Protein AF-A0A7V4MGG2-F1 (afdb_monomer)

Foldseek 3Di:
DDDDPPDDDPPPPPPPPDDPDDDDDPDDDDDDDPDDPDPPDPDPPPPPPDPDDPPPPPPPDDDDDDDDDDDDDDDDDDDPDPDDDDPDDDDDDPDDDDDDDDDDDDDDDDDDDDDDDDDDPDDDDDDDDDPDDDPPDDPPPCPPPPPPPPPDDDPPPVPPDPDDPVLQVLLVVLLVLLQVLCPDPVSVVLSLVLLCVLQVDDSVRLVVVCVVCVVDGSSLLSLLSLLCSVLVHDSVVLSVVCVVPVRSCVSSVVSVHHSVSSSVSSVSSSVSSD

Solvent-accessible surface area (backbone atoms only — not comparable to full-atom values): 18894 Å² total; per-residue (Å²): 136,93,78,87,81,80,76,81,74,80,81,77,76,72,76,77,68,86,71,75,84,82,72,83,85,78,84,76,82,92,78,74,80,90,82,76,84,71,80,85,69,76,70,94,77,75,90,79,84,77,81,75,71,93,78,71,91,80,74,88,72,88,80,77,78,86,88,85,74,93,74,86,79,75,91,76,79,88,67,87,77,78,79,79,82,84,77,77,84,72,80,82,80,78,83,75,78,77,80,78,81,76,81,79,80,78,84,77,77,83,81,76,86,77,76,81,79,80,86,74,78,86,76,79,82,77,79,79,83,76,81,80,79,80,73,80,78,72,83,76,78,75,69,69,79,78,74,75,76,72,93,82,66,88,80,75,61,87,81,73,68,76,84,46,75,64,57,54,52,51,41,52,53,34,30,51,52,36,30,56,33,38,72,34,80,89,34,24,64,59,36,48,52,35,42,25,76,73,52,74,49,50,68,70,55,52,52,51,49,43,66,76,38,71,90,54,48,49,30,52,55,42,51,23,36,47,42,14,67,74,51,77,44,63,37,67,59,45,46,57,49,34,76,76,43,85,47,66,65,59,59,23,52,80,51,76,39,56,66,66,61,53,40,52,50,36,49,54,38,39,58,70,70,108

Radius of gyration: 30.12 Å; Cα contacts (8 Å, |Δi|>4): 125; chains: 1; bounding box: 84×54×77 Å

Structure (mmCIF, N/CA/C/O backbone):
data_AF-A0A7V4MGG2-F1
#
_entry.id   AF-A0A7V4MGG2-F1
#
loop_
_atom_site.group_PDB
_atom_site.id
_atom_site.type_symbol
_atom_site.label_atom_id
_atom_site.label_alt_id
_atom_site.label_comp_id
_atom_site.label_asym_id
_atom_site.label_entity_id
_atom_site.label_seq_id
_atom_site.pdbx_PDB_ins_code
_atom_site.Cartn_x
_atom_site.Cartn_y
_atom_site.Cartn_z
_atom_site.occupancy
_atom_site.B_iso_or_equiv
_atom_site.auth_seq_id
_atom_site.auth_comp_id
_atom_site.auth_asym_id
_atom_site.auth_atom_id
_atom_site.pdbx_PDB_model_num
ATOM 1 N N . MET A 1 1 ? -25.372 -37.329 -6.681 1.00 38.62 1 MET A N 1
ATOM 2 C CA . MET A 1 1 ? -23.973 -37.790 -6.844 1.00 38.62 1 MET A CA 1
ATOM 3 C C . MET A 1 1 ? -23.084 -36.547 -6.841 1.00 38.62 1 MET A C 1
ATOM 5 O O . MET A 1 1 ? -23.115 -35.806 -7.805 1.00 38.62 1 MET A O 1
ATOM 9 N N . LYS A 1 2 ? -22.615 -36.054 -5.685 1.00 43.47 2 LYS A N 1
ATOM 10 C CA . LYS A 1 2 ? -21.361 -36.432 -4.989 1.00 43.47 2 LYS A CA 1
ATOM 11 C C . LYS A 1 2 ? -20.144 -36.484 -5.925 1.00 43.47 2 LYS A C 1
ATOM 13 O O . LYS A 1 2 ? -19.899 -37.535 -6.492 1.00 43.47 2 LYS A O 1
ATOM 18 N N . LEU A 1 3 ? -19.406 -35.375 -6.024 1.00 41.62 3 LEU A N 1
ATOM 19 C CA . LEU A 1 3 ? -17.974 -35.286 -6.382 1.00 41.62 3 LEU A CA 1
ATOM 20 C C . LEU A 1 3 ? -17.523 -33.829 -6.128 1.00 41.62 3 LEU A C 1
ATOM 22 O O . LEU A 1 3 ? -17.516 -32.988 -7.015 1.00 41.62 3 LEU A O 1
ATOM 26 N N . LEU A 1 4 ? -17.436 -33.392 -4.870 1.00 46.88 4 LEU A N 1
ATOM 27 C CA . LEU A 1 4 ? -16.217 -33.456 -4.049 1.00 46.88 4 LEU A CA 1
ATOM 28 C C . LEU A 1 4 ? -14.948 -33.006 -4.809 1.00 46.88 4 LEU A C 1
ATOM 30 O O . LEU A 1 4 ? -14.055 -33.797 -5.088 1.00 46.88 4 LEU A O 1
ATOM 34 N N . ARG A 1 5 ? -14.856 -31.710 -5.127 1.00 43.94 5 ARG A N 1
ATOM 35 C CA . ARG A 1 5 ? -13.582 -31.034 -5.422 1.00 43.94 5 ARG A CA 1
ATOM 36 C C . ARG A 1 5 ? -13.139 -30.242 -4.196 1.00 43.94 5 ARG A C 1
ATOM 38 O O . ARG A 1 5 ? -13.168 -29.018 -4.169 1.00 43.94 5 ARG A O 1
ATOM 45 N N . ALA A 1 6 ? -12.762 -30.987 -3.162 1.00 49.66 6 ALA A N 1
ATOM 46 C CA . ALA A 1 6 ? -11.921 -30.496 -2.084 1.00 49.66 6 ALA A CA 1
ATOM 47 C C . ALA A 1 6 ? -10.472 -30.527 -2.595 1.00 49.66 6 ALA A C 1
ATOM 49 O O . ALA A 1 6 ? -9.810 -31.558 -2.524 1.00 49.66 6 ALA A O 1
ATOM 50 N N . LEU A 1 7 ? -10.003 -29.422 -3.183 1.00 44.56 7 LEU A N 1
ATOM 51 C CA . LEU A 1 7 ? -8.603 -29.276 -3.577 1.00 44.56 7 LEU A CA 1
ATOM 52 C C . LEU A 1 7 ? -7.847 -28.524 -2.474 1.00 44.56 7 LEU A C 1
ATOM 54 O O . LEU A 1 7 ? -7.809 -27.299 -2.435 1.00 44.56 7 LEU A O 1
ATOM 58 N N . LEU A 1 8 ? -7.336 -29.321 -1.539 1.00 43.03 8 LEU A N 1
ATOM 59 C CA . LEU A 1 8 ? -6.022 -29.221 -0.904 1.00 43.03 8 LEU A CA 1
ATOM 60 C C . LEU A 1 8 ? -5.281 -27.874 -1.092 1.00 43.03 8 LEU A C 1
ATOM 62 O O . LEU A 1 8 ? -4.441 -27.724 -1.977 1.00 43.03 8 LEU A O 1
ATOM 66 N N . ILE A 1 9 ? -5.549 -26.905 -0.217 1.00 42.28 9 ILE A N 1
ATOM 67 C CA . ILE A 1 9 ? -4.622 -25.794 0.028 1.00 42.28 9 ILE A CA 1
ATOM 68 C C . ILE A 1 9 ? -3.519 -26.376 0.920 1.00 42.28 9 ILE A C 1
ATOM 70 O O . ILE A 1 9 ? -3.850 -26.877 1.999 1.00 42.28 9 ILE A O 1
ATOM 74 N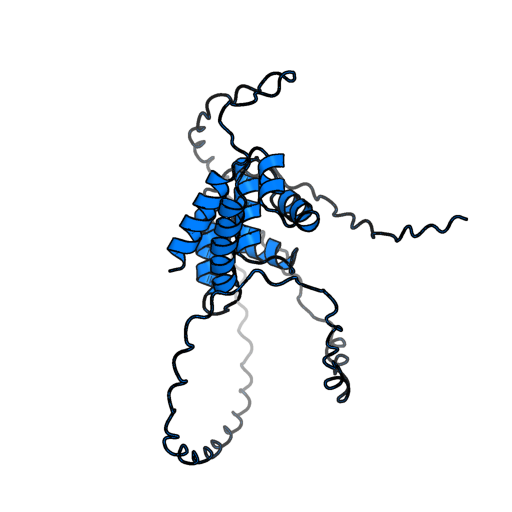 N . PRO A 1 10 ? -2.231 -26.359 0.528 1.00 48.81 10 PRO A N 1
ATOM 75 C CA . PRO A 1 10 ? -1.184 -26.720 1.463 1.00 48.81 10 PRO A CA 1
ATOM 76 C C . PRO A 1 10 ? -1.242 -25.701 2.596 1.00 48.81 10 PRO A C 1
ATOM 78 O O . PRO A 1 10 ? -1.088 -24.498 2.378 1.00 48.81 10 PRO A O 1
ATOM 81 N N . ALA A 1 11 ? -1.514 -26.196 3.801 1.00 42.03 11 ALA A N 1
ATOM 82 C CA . ALA A 1 11 ? -1.274 -25.481 5.033 1.00 42.03 11 ALA A CA 1
ATOM 83 C C . ALA A 1 11 ? 0.208 -25.094 5.044 1.00 42.03 11 ALA A C 1
ATOM 85 O O . ALA A 1 11 ? 1.073 -25.865 5.457 1.00 42.03 11 ALA A O 1
ATOM 86 N N . LEU A 1 12 ? 0.505 -23.898 4.537 1.00 44.97 12 LEU A N 1
ATOM 87 C CA . LEU A 1 12 ? 1.747 -23.219 4.823 1.00 44.97 12 LEU A CA 1
ATOM 88 C C . LEU A 1 12 ? 1.640 -22.862 6.304 1.00 44.97 12 LEU A C 1
ATOM 90 O O . LEU A 1 12 ? 1.089 -21.828 6.678 1.00 44.97 12 LEU A O 1
ATOM 94 N N . ALA A 1 13 ? 2.078 -23.796 7.145 1.00 41.25 13 ALA A N 1
ATOM 95 C CA . ALA A 1 13 ? 2.385 -23.557 8.536 1.00 41.25 13 ALA A CA 1
ATOM 96 C C . ALA A 1 13 ? 3.483 -22.492 8.550 1.00 41.25 13 ALA A C 1
ATOM 98 O O . ALA A 1 13 ? 4.676 -22.781 8.516 1.00 41.25 13 ALA A O 1
ATOM 99 N N . PHE A 1 14 ? 3.058 -21.233 8.491 1.00 47.72 14 PHE A N 1
ATOM 100 C CA . PHE A 1 14 ? 3.900 -20.099 8.782 1.00 47.72 14 PHE A CA 1
ATOM 101 C C . PHE A 1 14 ? 4.115 -20.166 10.285 1.00 47.72 14 PHE A C 1
ATOM 103 O O . PHE A 1 14 ? 3.290 -19.700 11.069 1.00 47.72 14 PHE A O 1
ATOM 110 N N . THR A 1 15 ? 5.171 -20.876 10.675 1.00 38.75 15 THR A N 1
ATOM 111 C CA . THR A 1 15 ? 5.677 -20.928 12.037 1.00 38.75 15 THR A CA 1
ATOM 112 C C . THR A 1 15 ? 5.888 -19.485 12.462 1.00 38.75 15 THR A C 1
ATOM 114 O O . THR A 1 15 ? 6.851 -18.836 12.052 1.00 38.75 15 THR A O 1
ATOM 117 N N . LEU A 1 16 ? 4.921 -18.962 13.216 1.00 45.12 16 LEU A N 1
ATOM 118 C CA . LEU A 1 16 ? 4.957 -17.657 13.843 1.00 45.12 16 LEU A CA 1
ATOM 119 C C . LEU A 1 16 ? 6.040 -17.745 14.919 1.00 45.12 16 LEU A C 1
ATOM 121 O O . LEU A 1 16 ? 5.774 -18.014 16.087 1.00 45.12 16 LEU A O 1
ATOM 125 N N . ALA A 1 17 ? 7.293 -17.636 14.479 1.00 39.75 17 ALA A N 1
ATOM 126 C CA . ALA A 1 17 ? 8.421 -17.439 15.356 1.00 39.75 17 ALA A CA 1
ATOM 127 C C . ALA A 1 17 ? 8.105 -16.195 16.181 1.00 39.75 17 ALA A C 1
ATOM 129 O O . ALA A 1 17 ? 7.890 -15.112 15.638 1.00 39.75 17 ALA A O 1
ATOM 130 N N . LEU A 1 18 ? 8.007 -16.428 17.484 1.00 44.56 18 LEU A N 1
ATOM 131 C CA . LEU A 1 18 ? 7.934 -15.473 18.573 1.00 44.56 18 LEU A CA 1
ATOM 132 C C . LEU A 1 18 ? 8.751 -14.210 18.233 1.00 44.56 18 LEU A C 1
ATOM 134 O O . LEU A 1 18 ? 9.971 -14.186 18.395 1.00 44.56 18 LEU A O 1
ATOM 138 N N . LEU A 1 19 ? 8.093 -13.173 17.707 1.00 37.50 19 LEU A N 1
ATOM 139 C CA . LEU A 1 19 ? 8.711 -11.861 17.553 1.00 37.50 19 LEU A CA 1
ATOM 140 C C . LEU A 1 19 ? 8.548 -11.122 18.888 1.00 37.50 19 LEU A C 1
ATOM 142 O O . LEU A 1 19 ? 7.422 -11.027 19.383 1.00 37.50 19 LEU A O 1
ATOM 146 N N . PRO A 1 20 ? 9.634 -10.601 19.481 1.00 43.34 20 PRO A N 1
ATOM 147 C CA . PRO A 1 20 ? 9.539 -9.785 20.678 1.00 43.34 20 PRO A CA 1
ATOM 148 C C . PRO A 1 20 ? 8.754 -8.505 20.372 1.00 43.34 20 PRO A C 1
ATOM 150 O O . PRO A 1 20 ? 8.808 -7.969 19.261 1.00 43.34 20 PRO A O 1
ATOM 153 N N . ALA A 1 21 ? 8.010 -8.039 21.374 1.00 40.84 21 ALA A N 1
ATOM 154 C CA . ALA A 1 21 ? 7.251 -6.800 21.344 1.00 40.84 21 ALA A CA 1
ATOM 155 C C . ALA A 1 21 ? 8.104 -5.653 20.781 1.00 40.84 21 ALA A C 1
ATOM 157 O O . ALA A 1 21 ? 9.201 -5.366 21.264 1.00 40.84 21 ALA A O 1
ATOM 158 N N . ARG A 1 22 ? 7.598 -5.022 19.722 1.00 38.78 22 ARG A N 1
ATOM 159 C CA . ARG A 1 22 ? 8.277 -3.943 19.016 1.00 38.78 22 ARG A CA 1
ATOM 160 C C . ARG A 1 22 ? 8.187 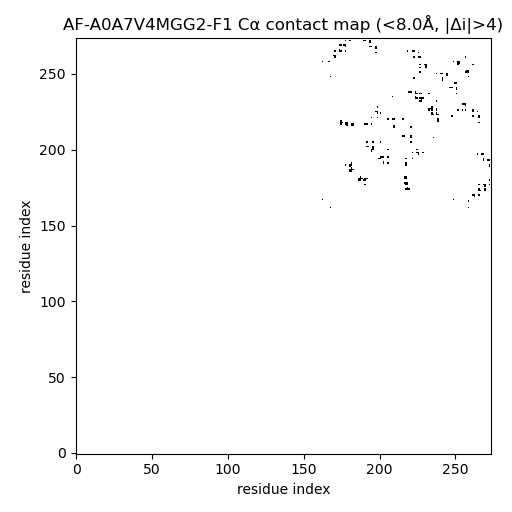-2.671 19.856 1.00 38.78 22 ARG A C 1
ATOM 162 O O . ARG A 1 22 ? 7.142 -2.030 19.909 1.00 38.78 22 ARG A O 1
ATOM 169 N N . ALA A 1 23 ? 9.293 -2.354 20.520 1.00 43.72 23 ALA A N 1
ATOM 170 C CA . ALA A 1 23 ? 9.575 -1.026 21.030 1.00 43.72 23 ALA A CA 1
ATOM 171 C C . ALA A 1 23 ? 9.749 -0.037 19.865 1.00 43.72 23 ALA A C 1
ATOM 173 O O . ALA A 1 23 ? 10.191 -0.388 18.768 1.00 43.72 23 ALA A O 1
ATOM 174 N N . ASP A 1 24 ? 9.339 1.187 20.155 1.00 42.84 24 ASP A N 1
ATOM 175 C CA . ASP A 1 24 ? 9.447 2.415 19.383 1.00 42.84 24 ASP A CA 1
ATOM 176 C C . ASP A 1 24 ? 10.857 2.620 18.785 1.00 42.84 24 ASP A C 1
ATOM 178 O O . ASP A 1 24 ? 11.866 2.501 19.481 1.00 42.84 24 ASP A O 1
ATOM 182 N N . ASN A 1 25 ? 10.939 2.889 17.477 1.00 46.47 25 ASN A N 1
ATOM 183 C CA . ASN A 1 25 ? 12.202 3.029 16.741 1.00 46.47 25 ASN A CA 1
ATOM 184 C C . ASN A 1 25 ? 12.691 4.486 16.784 1.00 46.47 25 ASN A C 1
ATOM 186 O O . ASN A 1 25 ? 12.536 5.241 15.825 1.00 46.47 25 ASN A O 1
ATOM 190 N N . GLY A 1 26 ? 13.364 4.841 17.875 1.00 42.50 26 GLY A N 1
ATOM 191 C CA . GLY A 1 26 ? 14.550 5.690 17.801 1.00 42.50 26 GLY A CA 1
ATOM 192 C C . GLY A 1 26 ? 15.741 4.790 17.476 1.00 42.50 26 GLY A C 1
ATOM 193 O O . GLY A 1 26 ? 16.085 3.910 18.254 1.00 42.50 26 GLY A O 1
ATOM 194 N N . GLN A 1 27 ? 16.317 4.956 16.294 1.00 56.69 27 GLN A N 1
ATOM 195 C CA . GLN A 1 27 ? 17.368 4.114 15.727 1.00 56.69 27 GLN A CA 1
ATOM 196 C C . GLN A 1 27 ? 18.709 4.219 16.483 1.00 56.69 27 GLN A C 1
ATOM 198 O O . GLN A 1 27 ? 19.234 5.326 16.601 1.00 56.69 27 GLN A O 1
ATOM 203 N N . PRO A 1 28 ? 19.339 3.090 16.873 1.00 45.03 28 PRO A N 1
ATOM 204 C CA . PRO A 1 28 ? 20.785 3.002 17.052 1.00 45.03 28 PRO A CA 1
ATOM 205 C C . PRO A 1 28 ? 21.427 2.014 16.048 1.00 45.03 28 PRO A C 1
ATOM 207 O O . PRO A 1 28 ? 20.740 1.179 15.452 1.00 45.03 28 PRO A O 1
ATOM 210 N N . PRO A 1 29 ? 22.746 2.128 15.806 1.00 49.81 29 PRO A N 1
ATOM 211 C CA . PRO A 1 29 ? 23.445 1.445 14.721 1.00 49.81 29 PRO A CA 1
ATOM 212 C C . PRO A 1 29 ? 23.560 -0.069 14.921 1.00 49.81 29 PRO A C 1
ATOM 214 O O . PRO A 1 29 ? 23.649 -0.587 16.033 1.00 49.81 29 PRO A O 1
ATOM 217 N N . ALA A 1 30 ? 23.588 -0.769 13.788 1.00 48.47 30 ALA A N 1
ATOM 218 C CA . ALA A 1 30 ? 23.642 -2.215 13.688 1.00 48.47 30 ALA A CA 1
ATOM 219 C C . ALA A 1 30 ? 24.969 -2.777 14.237 1.00 48.47 30 ALA A C 1
ATOM 221 O O . ALA A 1 30 ? 25.988 -2.782 13.552 1.00 48.47 30 ALA A O 1
ATOM 222 N N . GLY A 1 31 ? 24.939 -3.287 15.468 1.00 50.19 31 GLY A N 1
ATOM 223 C CA . GLY A 1 31 ? 25.962 -4.164 16.034 1.00 50.19 31 GLY A CA 1
ATOM 224 C C . GLY A 1 31 ? 25.443 -5.598 16.075 1.00 50.19 31 GLY A C 1
ATOM 225 O O . GLY A 1 31 ? 24.881 -6.027 17.079 1.00 50.19 31 GLY A O 1
ATOM 226 N N . GLY A 1 32 ? 25.577 -6.333 14.969 1.00 58.31 32 GLY A N 1
ATOM 227 C CA . GLY A 1 32 ? 25.322 -7.775 14.966 1.00 58.31 32 GLY A CA 1
ATOM 228 C C . GLY A 1 32 ? 26.384 -8.517 15.797 1.00 58.31 32 GLY A C 1
ATOM 229 O O . GLY A 1 32 ? 27.542 -8.098 15.795 1.00 58.31 32 GLY A O 1
ATOM 230 N N . PRO A 1 33 ? 26.029 -9.607 16.503 1.00 54.72 33 PRO A N 1
ATOM 231 C CA . PRO A 1 33 ? 26.967 -10.355 17.332 1.00 54.72 33 PRO A CA 1
ATOM 232 C C . PRO A 1 33 ? 28.128 -10.921 16.487 1.00 54.72 33 PRO A C 1
ATOM 234 O O . PRO A 1 33 ? 27.882 -11.586 15.472 1.00 54.72 33 PRO A O 1
ATOM 237 N N . PRO A 1 34 ? 29.392 -10.687 16.884 1.00 56.72 34 PRO A N 1
ATOM 238 C CA . PRO A 1 34 ? 30.549 -11.249 16.203 1.00 56.72 34 PRO A CA 1
ATOM 239 C C . PRO A 1 34 ? 30.606 -12.757 16.476 1.00 56.72 34 PRO A C 1
ATOM 241 O O . PRO A 1 34 ? 30.866 -13.183 17.597 1.00 56.72 34 PRO A O 1
ATOM 244 N N . GLY A 1 35 ? 30.328 -13.582 15.461 1.00 57.44 35 GLY A N 1
ATOM 245 C CA . GLY A 1 35 ? 30.493 -15.037 15.592 1.00 57.44 35 GLY A CA 1
ATOM 246 C C . GLY A 1 35 ? 29.791 -15.934 14.570 1.00 57.44 35 GLY A C 1
ATOM 247 O O . GLY A 1 35 ? 30.078 -17.125 14.531 1.00 57.44 35 GLY A O 1
ATOM 248 N N . LEU A 1 36 ? 28.910 -15.417 13.707 1.00 55.97 36 LEU A N 1
ATOM 249 C CA . LEU A 1 36 ? 28.210 -16.231 12.696 1.00 55.97 36 LEU A CA 1
ATOM 250 C C . LEU A 1 36 ? 28.525 -15.800 11.258 1.00 55.97 36 LEU A C 1
ATOM 252 O O . LEU A 1 36 ? 27.641 -15.543 10.443 1.00 55.97 36 LEU A O 1
ATOM 256 N N . GLN A 1 37 ? 29.813 -15.795 10.912 1.00 58.09 37 GLN A N 1
ATOM 257 C CA . GLN A 1 37 ? 30.245 -15.868 9.515 1.00 58.09 37 GLN A CA 1
ATOM 258 C C . GLN A 1 37 ? 29.994 -17.292 8.997 1.00 58.09 37 GLN A C 1
ATOM 260 O O . GLN A 1 37 ? 30.858 -18.168 9.028 1.00 58.09 37 GLN A O 1
ATOM 265 N N . LYS A 1 38 ? 28.762 -17.547 8.544 1.00 52.44 38 LYS A N 1
ATOM 266 C CA . LYS A 1 38 ? 28.444 -18.760 7.789 1.00 52.44 38 LYS A CA 1
ATOM 267 C C . LYS A 1 38 ? 29.193 -18.700 6.459 1.00 52.44 38 LYS A C 1
ATOM 269 O O . LYS A 1 38 ? 28.943 -17.827 5.635 1.00 52.44 38 LYS A O 1
ATOM 274 N N . LYS A 1 39 ? 30.110 -19.650 6.278 1.00 52.56 39 LYS A N 1
ATOM 275 C CA . LYS A 1 39 ? 30.817 -19.955 5.032 1.00 52.56 39 LYS A CA 1
ATOM 276 C C . LYS A 1 39 ? 29.808 -20.071 3.881 1.00 52.56 39 LYS A C 1
ATOM 278 O O . LYS A 1 39 ? 29.122 -21.081 3.756 1.00 52.56 39 LYS A O 1
ATOM 283 N N . GLY A 1 40 ? 29.716 -19.033 3.054 1.00 51.25 40 GLY A N 1
ATOM 284 C CA . GLY A 1 40 ? 28.901 -18.984 1.838 1.00 51.25 40 GLY A CA 1
ATOM 285 C C . GLY A 1 40 ? 29.523 -19.774 0.686 1.00 51.25 40 GLY A C 1
ATOM 286 O O . GLY A 1 40 ? 29.737 -19.229 -0.391 1.00 51.25 40 GLY A O 1
ATOM 287 N N . GLY A 1 41 ? 29.844 -21.047 0.915 1.00 51.00 41 GLY A N 1
ATOM 288 C CA . GLY A 1 41 ? 30.236 -21.962 -0.149 1.00 51.00 41 GLY A CA 1
ATOM 289 C C . GLY A 1 41 ? 28.990 -22.539 -0.808 1.00 51.00 41 GLY A C 1
ATOM 290 O O . GLY A 1 41 ? 28.373 -23.449 -0.261 1.00 51.00 41 GLY A O 1
ATOM 291 N N . VAL A 1 42 ? 28.617 -22.027 -1.981 1.00 59.75 42 VAL A N 1
ATOM 292 C CA . VAL A 1 42 ? 27.737 -22.768 -2.892 1.00 59.75 42 VAL A CA 1
ATOM 293 C C . VAL A 1 42 ? 28.490 -24.052 -3.263 1.00 59.75 42 VAL A C 1
ATOM 295 O O . VAL A 1 42 ? 29.613 -23.946 -3.759 1.00 59.75 42 VAL A O 1
ATOM 298 N N . PRO A 1 43 ? 27.946 -25.255 -3.007 1.00 58.66 43 PRO A N 1
ATOM 299 C CA . PRO A 1 43 ? 28.645 -26.488 -3.334 1.00 58.66 43 PRO A CA 1
ATOM 300 C C . PRO A 1 43 ? 28.966 -26.522 -4.841 1.00 58.66 43 PRO A C 1
ATOM 302 O O . PRO A 1 43 ? 28.070 -26.276 -5.664 1.00 58.66 43 PRO A O 1
ATOM 305 N N . PRO A 1 44 ? 30.229 -26.793 -5.221 1.00 60.94 44 PRO A N 1
ATOM 306 C CA . PRO A 1 44 ? 30.652 -26.849 -6.614 1.00 60.94 44 PRO A CA 1
ATOM 307 C C . PRO A 1 44 ? 29.958 -28.033 -7.297 1.00 60.94 44 PRO A C 1
ATOM 309 O O . PRO A 1 44 ? 30.367 -29.180 -7.168 1.00 60.94 44 PRO A O 1
ATOM 312 N N . GLY A 1 45 ? 28.846 -27.759 -7.980 1.00 60.69 45 GLY A N 1
ATOM 313 C CA . GLY A 1 45 ? 28.044 -28.786 -8.652 1.00 60.69 45 GLY A CA 1
ATOM 314 C C . GLY A 1 45 ? 26.661 -28.334 -9.123 1.00 60.69 45 GLY A C 1
ATOM 315 O O . GLY A 1 45 ? 26.106 -28.942 -10.034 1.00 60.69 45 GLY A O 1
ATOM 316 N N . LEU A 1 46 ? 26.110 -27.244 -8.574 1.00 58.03 46 LEU A N 1
ATOM 317 C CA . LEU A 1 46 ? 24.739 -26.810 -8.897 1.00 58.03 46 LEU A CA 1
ATOM 318 C C . LEU A 1 46 ? 24.610 -25.773 -10.030 1.00 58.03 46 LEU A C 1
ATOM 320 O O . LEU A 1 46 ? 23.497 -25.446 -10.427 1.00 58.03 46 LEU A O 1
ATOM 324 N N . GLN A 1 47 ? 25.710 -25.269 -10.598 1.00 59.25 47 GLN A N 1
ATOM 325 C CA . GLN A 1 47 ? 25.673 -24.168 -11.580 1.00 59.25 47 GLN A CA 1
ATOM 326 C C . GLN A 1 47 ? 25.425 -24.582 -13.048 1.00 59.25 47 GLN A C 1
ATOM 328 O O . GLN A 1 47 ? 25.387 -23.711 -13.911 1.00 59.25 47 GLN A O 1
ATOM 333 N N . LYS A 1 48 ? 25.252 -25.874 -13.381 1.00 59.84 48 LYS A N 1
ATOM 334 C CA . LYS A 1 48 ? 25.294 -26.338 -14.792 1.00 59.84 48 LYS A CA 1
ATOM 335 C C . LYS A 1 48 ? 24.050 -27.053 -15.343 1.00 59.84 48 LYS A C 1
ATOM 337 O O . LYS A 1 48 ? 24.159 -27.719 -16.368 1.00 59.84 48 LYS A O 1
ATOM 342 N N . LYS A 1 49 ? 22.862 -26.932 -14.739 1.00 63.16 49 LYS A N 1
ATOM 343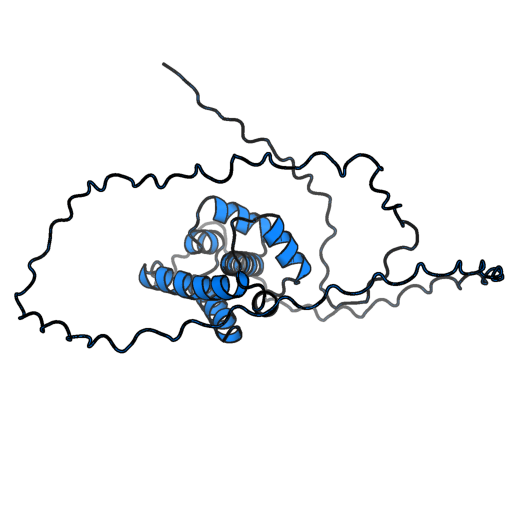 C CA . LYS A 1 49 ? 21.644 -27.594 -15.273 1.00 63.16 49 LYS A CA 1
ATOM 344 C C . LYS A 1 49 ? 20.402 -26.701 -15.337 1.00 63.16 49 LYS A C 1
ATOM 346 O O . LYS A 1 49 ? 19.358 -27.055 -14.808 1.00 63.16 49 LYS A O 1
ATOM 351 N N . GLY A 1 50 ? 20.502 -25.556 -16.007 1.00 58.44 50 GLY A N 1
ATOM 352 C CA . GLY A 1 50 ? 19.353 -24.658 -16.198 1.00 58.44 50 GLY A CA 1
ATOM 353 C C . GLY A 1 50 ? 19.223 -24.042 -17.588 1.00 58.44 50 GLY A C 1
ATOM 354 O O . GLY A 1 50 ? 18.502 -23.062 -17.738 1.00 58.44 50 GLY A O 1
ATOM 355 N N . GLY A 1 51 ? 19.920 -24.570 -18.599 1.00 57.72 51 GLY A N 1
ATOM 356 C CA . GLY A 1 51 ? 19.704 -24.148 -19.980 1.00 57.72 51 GLY A CA 1
ATOM 357 C C . GLY A 1 51 ? 18.314 -24.579 -20.436 1.00 57.72 51 GLY A C 1
ATOM 358 O O . GLY A 1 51 ? 18.077 -25.766 -20.650 1.00 57.72 51 GLY A O 1
ATOM 359 N N . VAL A 1 52 ? 17.392 -23.624 -20.564 1.00 61.56 52 VAL A N 1
ATOM 360 C CA . VAL A 1 52 ? 16.112 -23.843 -21.242 1.00 61.56 52 VAL A CA 1
ATOM 361 C C . VAL A 1 52 ? 16.425 -24.262 -22.684 1.00 61.56 52 VAL A C 1
ATOM 363 O O . VAL A 1 52 ? 17.161 -23.542 -23.365 1.00 61.56 52 VAL A O 1
ATOM 366 N N . PRO A 1 53 ? 15.922 -25.413 -23.163 1.00 61.69 53 PRO A N 1
ATOM 367 C CA . PRO A 1 53 ? 16.235 -25.896 -24.498 1.00 61.69 53 PRO A CA 1
ATOM 368 C C . PRO A 1 53 ? 15.774 -24.882 -25.563 1.00 61.69 53 PRO A C 1
ATOM 370 O O . PRO A 1 53 ? 14.634 -24.397 -25.504 1.00 61.69 53 PRO A O 1
ATOM 373 N N . PRO A 1 54 ? 16.634 -24.549 -26.544 1.00 62.03 54 PRO A N 1
ATOM 374 C CA . PRO A 1 54 ? 16.295 -23.626 -27.618 1.00 62.03 54 PRO A CA 1
ATOM 375 C C . PRO A 1 54 ? 15.193 -24.250 -28.483 1.00 62.03 54 PRO A C 1
ATOM 377 O O . PRO A 1 54 ? 15.426 -25.189 -29.235 1.00 62.03 54 PRO A O 1
ATOM 380 N N . GLY A 1 55 ? 13.961 -23.759 -28.337 1.00 61.75 55 GLY A N 1
ATOM 381 C CA . GLY A 1 55 ? 12.807 -24.248 -29.103 1.00 61.75 55 GLY A CA 1
ATOM 382 C C . GLY A 1 55 ? 11.437 -23.916 -28.508 1.00 61.75 55 GLY A C 1
ATOM 383 O O . GLY A 1 55 ? 10.452 -23.888 -29.240 1.00 61.75 55 GLY A O 1
ATOM 384 N N . GLN A 1 56 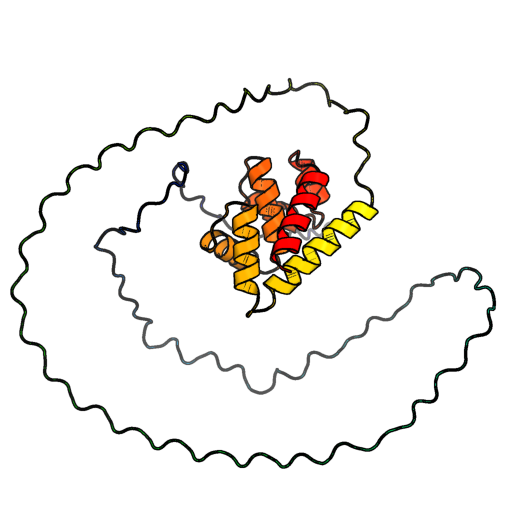? 11.351 -23.602 -27.210 1.00 59.69 56 GLN A N 1
ATOM 385 C CA . GLN A 1 56 ? 10.053 -23.383 -26.547 1.00 59.69 56 GLN A CA 1
ATOM 386 C C . GLN A 1 56 ? 9.555 -21.924 -26.524 1.00 59.69 56 GLN A C 1
ATOM 388 O O . GLN A 1 56 ? 8.419 -21.671 -26.139 1.00 59.69 56 GLN A O 1
ATOM 393 N N . ALA A 1 57 ? 10.337 -20.952 -27.004 1.00 57.72 57 ALA A N 1
ATOM 394 C CA . ALA A 1 57 ? 9.992 -19.527 -26.900 1.00 57.72 57 ALA A CA 1
ATOM 395 C C . ALA A 1 57 ? 8.934 -19.012 -27.909 1.00 57.72 57 ALA A C 1
ATOM 397 O O . ALA A 1 57 ? 8.668 -17.815 -27.939 1.00 57.72 57 ALA A O 1
ATOM 398 N N . LYS A 1 58 ? 8.338 -19.861 -28.765 1.00 59.84 58 LYS A N 1
ATOM 399 C CA . LYS A 1 58 ? 7.535 -19.399 -29.925 1.00 59.84 58 LYS A CA 1
ATOM 400 C C . LYS A 1 58 ? 6.065 -19.842 -29.978 1.00 59.84 58 LYS A C 1
ATOM 402 O O . LYS A 1 58 ? 5.432 -19.646 -31.009 1.00 59.84 58 LYS A O 1
ATOM 407 N N . LYS A 1 59 ? 5.488 -20.417 -28.915 1.00 59.09 59 LYS A N 1
ATOM 408 C CA . LYS A 1 59 ? 4.106 -20.954 -28.968 1.00 59.09 59 LYS A CA 1
ATOM 409 C C . LYS A 1 59 ? 3.114 -20.393 -27.944 1.00 59.09 59 LYS A C 1
ATOM 411 O O . LYS A 1 59 ? 2.140 -21.063 -27.629 1.00 59.09 59 LYS A O 1
ATOM 416 N N . GLN A 1 60 ? 3.281 -19.160 -27.471 1.00 57.72 60 GLN A N 1
ATOM 417 C CA . GLN A 1 60 ? 2.156 -18.456 -26.840 1.00 57.72 60 GLN A CA 1
ATOM 418 C C . GLN A 1 60 ? 1.402 -17.675 -27.913 1.00 57.72 60 GLN A C 1
ATOM 420 O O . GLN A 1 60 ? 1.618 -16.489 -28.152 1.00 57.72 60 GLN A O 1
ATOM 425 N N . GLY A 1 61 ? 0.583 -18.445 -28.632 1.00 48.84 61 GLY A N 1
ATOM 426 C CA . GLY A 1 61 ? -0.397 -17.963 -29.584 1.00 48.84 61 GLY A CA 1
ATOM 427 C C . GLY A 1 61 ? -1.435 -17.084 -28.897 1.00 48.84 61 GLY A C 1
ATOM 428 O O . GLY A 1 61 ? -1.904 -17.355 -27.796 1.00 48.84 61 GLY A O 1
ATOM 429 N N . ARG A 1 62 ? -1.763 -16.010 -29.601 1.00 56.00 62 ARG A N 1
ATOM 430 C CA . AR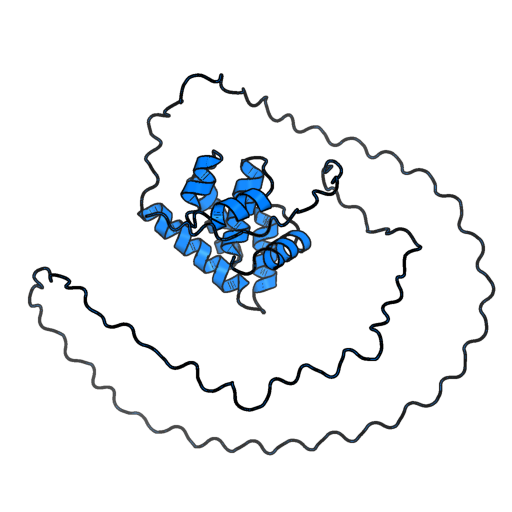G A 1 62 ? -2.857 -15.084 -29.356 1.00 56.00 62 ARG A CA 1
ATOM 431 C C . ARG A 1 62 ? -4.178 -15.814 -29.600 1.00 56.00 62 ARG A C 1
ATOM 433 O O . ARG A 1 62 ? -4.646 -15.861 -30.733 1.00 56.00 62 ARG A O 1
ATOM 440 N N . GLU A 1 63 ? -4.756 -16.387 -28.554 1.00 57.12 63 GLU A N 1
ATOM 441 C CA . GLU A 1 63 ? -6.140 -16.859 -28.576 1.00 57.12 63 GLU A CA 1
ATOM 442 C C . GLU A 1 63 ? -7.046 -15.674 -28.218 1.00 57.12 63 GLU A C 1
ATOM 444 O O . GLU A 1 63 ? -7.078 -15.192 -27.085 1.00 57.12 63 GLU A O 1
ATOM 449 N N . LEU A 1 64 ? -7.685 -15.116 -29.245 1.00 56.12 64 LEU A N 1
ATOM 450 C CA . LEU A 1 64 ? -8.732 -14.109 -29.108 1.00 56.12 64 LEU A CA 1
ATOM 451 C C . LEU A 1 64 ? -10.006 -14.817 -28.623 1.00 56.12 64 LEU A C 1
ATOM 453 O O . LEU A 1 64 ? -10.439 -15.756 -29.292 1.00 56.12 64 LEU A O 1
ATOM 457 N N . PRO A 1 65 ? -10.636 -14.386 -27.518 1.00 66.44 65 PRO A N 1
ATOM 458 C CA . PRO A 1 65 ? -11.959 -14.884 -27.168 1.00 66.44 65 PRO A CA 1
ATOM 459 C C . PRO A 1 65 ? -13.008 -14.374 -28.180 1.00 66.44 65 PRO A C 1
ATOM 461 O O . PRO A 1 65 ? -12.907 -13.224 -28.625 1.00 66.44 65 PRO A O 1
ATOM 464 N N . PRO A 1 66 ? -14.021 -15.185 -28.542 1.00 57.00 66 PRO A N 1
ATOM 465 C CA . PRO A 1 66 ? -15.150 -14.728 -29.344 1.00 57.00 66 PRO A CA 1
ATOM 466 C C . PRO A 1 66 ? -15.976 -13.711 -28.547 1.00 57.00 66 PRO A C 1
ATOM 468 O O . PRO A 1 66 ? -16.401 -13.965 -27.420 1.00 57.00 66 PRO A O 1
ATOM 471 N N . ALA A 1 67 ? -16.168 -12.533 -29.135 1.00 49.25 67 ALA A N 1
ATOM 472 C CA . ALA A 1 67 ? -17.029 -11.493 -28.601 1.00 49.25 67 ALA A CA 1
ATOM 473 C C . ALA A 1 67 ? -18.477 -11.764 -29.026 1.00 49.25 67 ALA A C 1
ATOM 475 O O . ALA A 1 67 ? -18.887 -11.336 -30.098 1.00 49.25 67 ALA A O 1
ATOM 476 N N . ASP A 1 68 ? -19.242 -12.426 -28.161 1.00 58.53 68 ASP A N 1
ATOM 477 C CA . ASP A 1 68 ? -20.705 -12.403 -28.195 1.00 58.53 68 ASP A CA 1
ATOM 478 C C . ASP A 1 68 ? -21.215 -11.767 -26.901 1.00 58.53 68 ASP A C 1
ATOM 480 O O . ASP A 1 68 ? -21.468 -12.447 -25.910 1.00 58.53 68 ASP A O 1
ATOM 484 N N . VAL A 1 69 ? -21.363 -10.439 -26.902 1.00 54.09 69 VAL A N 1
ATOM 485 C CA . VAL A 1 69 ? -22.313 -9.757 -26.013 1.00 54.09 69 VAL A CA 1
ATOM 486 C C . VAL A 1 69 ? -22.965 -8.620 -26.791 1.00 54.09 69 VAL A C 1
ATOM 488 O O . VAL A 1 69 ? -22.350 -7.601 -27.103 1.00 54.09 69 VAL A O 1
ATOM 491 N N . VAL A 1 70 ? -24.243 -8.834 -27.086 1.00 54.69 70 VAL A N 1
ATOM 492 C CA . VAL A 1 70 ? -25.216 -7.860 -27.575 1.00 54.69 70 VAL A CA 1
ATOM 493 C C . VAL A 1 70 ? -25.238 -6.652 -26.635 1.00 54.69 70 VAL A C 1
ATOM 495 O O . VAL A 1 70 ? -25.669 -6.760 -25.489 1.00 54.69 70 VAL A O 1
ATOM 498 N N . VAL A 1 71 ? -24.798 -5.491 -27.122 1.00 54.47 71 VAL A N 1
ATOM 499 C CA . VAL A 1 71 ? -25.052 -4.198 -26.476 1.00 54.47 71 VAL A CA 1
ATOM 500 C C . VAL A 1 71 ? -26.017 -3.426 -27.365 1.00 54.47 71 VAL A C 1
ATOM 502 O O . VAL A 1 71 ? -25.688 -3.009 -28.472 1.00 54.47 71 VAL A O 1
ATOM 505 N N . THR A 1 72 ? -27.238 -3.267 -26.868 1.00 60.34 72 THR A N 1
ATOM 506 C CA . THR A 1 72 ? -28.269 -2.384 -27.411 1.00 60.34 72 THR A CA 1
ATOM 507 C C . THR A 1 72 ? -27.773 -0.936 -27.418 1.00 60.34 72 THR A C 1
ATOM 509 O O . THR A 1 72 ? -27.522 -0.356 -26.361 1.00 60.34 72 THR A O 1
ATOM 512 N N . ASN A 1 73 ? -27.637 -0.364 -28.616 1.00 49.75 73 ASN A N 1
ATOM 513 C CA . ASN A 1 73 ? -27.325 1.048 -28.845 1.00 49.75 73 ASN A CA 1
ATOM 514 C C . ASN A 1 73 ? -28.437 1.965 -28.295 1.00 49.75 73 ASN A C 1
ATOM 516 O O . ASN A 1 73 ? -29.603 1.746 -28.630 1.00 49.75 73 ASN A O 1
ATOM 520 N N . PRO A 1 74 ? -28.120 3.037 -27.544 1.00 70.38 74 PRO A N 1
ATOM 521 C CA . PRO A 1 74 ? -29.018 4.182 -27.418 1.00 70.38 74 PRO A CA 1
ATOM 522 C C . PRO A 1 74 ? -29.024 5.014 -28.720 1.00 70.38 74 PRO A C 1
ATOM 524 O O . PRO A 1 74 ? -28.061 4.954 -29.493 1.00 70.38 74 PRO A O 1
ATOM 527 N N . PRO A 1 75 ? -30.085 5.799 -28.987 1.00 62.09 75 PRO A N 1
ATOM 528 C CA . PRO A 1 75 ? -30.203 6.589 -30.209 1.00 62.09 75 PRO A CA 1
ATOM 529 C C . PRO A 1 75 ? -29.104 7.656 -30.278 1.00 62.09 75 PRO A C 1
ATOM 531 O O . PRO A 1 75 ? -29.056 8.584 -29.473 1.00 62.09 75 PRO A O 1
ATOM 534 N N . VAL A 1 76 ? -28.214 7.519 -31.259 1.00 52.94 76 VAL A N 1
ATOM 535 C CA . VAL A 1 76 ? -27.233 8.541 -31.627 1.00 52.94 76 VAL A CA 1
ATOM 536 C C . VAL A 1 76 ? -27.911 9.568 -32.525 1.00 52.94 76 VAL A C 1
ATOM 538 O O . VAL A 1 76 ? -28.323 9.268 -33.644 1.00 52.94 76 VAL A O 1
ATOM 541 N N . THR A 1 77 ? -28.020 10.795 -32.024 1.00 61.16 77 THR A N 1
ATOM 542 C CA . THR A 1 77 ? -28.351 11.986 -32.805 1.00 61.16 77 THR A CA 1
ATOM 543 C C . THR A 1 77 ? -27.334 12.138 -33.938 1.00 61.16 77 THR A C 1
ATOM 545 O O . THR A 1 77 ? -26.134 12.267 -33.689 1.00 61.16 77 THR A O 1
ATOM 548 N N . ASN A 1 78 ? -27.816 12.109 -35.183 1.00 57.84 78 ASN A N 1
ATOM 549 C CA . ASN A 1 78 ? -27.035 12.331 -36.400 1.00 57.84 78 ASN A CA 1
ATOM 550 C C . ASN A 1 78 ? -26.496 13.771 -36.447 1.00 57.84 78 ASN A C 1
ATOM 552 O O . ASN A 1 78 ? -27.094 14.649 -37.063 1.00 57.84 78 ASN A O 1
ATOM 556 N N . ALA A 1 79 ? -25.360 14.019 -35.799 1.00 65.06 79 ALA A N 1
ATOM 557 C CA . ALA A 1 79 ? -24.533 15.181 -36.093 1.00 65.06 79 ALA A CA 1
ATOM 558 C C . ALA A 1 79 ? -23.581 14.832 -37.256 1.00 65.06 79 ALA A C 1
ATOM 560 O O . ALA A 1 79 ? -22.986 13.748 -37.245 1.00 65.06 79 ALA A O 1
ATOM 561 N N . PRO A 1 80 ? -23.422 15.708 -38.265 1.00 65.94 80 PRO A N 1
ATOM 562 C CA . PRO A 1 80 ? -22.524 15.465 -39.387 1.00 65.94 80 PRO A CA 1
ATOM 563 C C . PRO A 1 80 ? -21.091 15.272 -38.882 1.00 65.94 80 PRO A C 1
ATOM 565 O O . PRO A 1 80 ? -20.502 16.145 -38.244 1.00 65.94 80 PRO A O 1
ATOM 568 N N . ARG A 1 81 ? -20.541 14.086 -39.155 1.00 60.72 81 ARG A N 1
ATOM 569 C CA . ARG A 1 81 ? -19.163 13.719 -38.832 1.00 60.72 81 ARG A CA 1
ATOM 570 C C . ARG A 1 81 ? -18.212 14.664 -39.591 1.00 60.72 81 ARG A C 1
ATOM 572 O O . ARG A 1 81 ? -18.282 14.695 -40.819 1.00 60.72 81 ARG A O 1
ATOM 579 N N . PRO A 1 82 ? -17.318 15.407 -38.913 1.00 65.50 82 PRO A N 1
ATOM 580 C CA . PRO A 1 82 ? -16.300 16.200 -39.593 1.00 65.50 82 PRO A CA 1
ATOM 581 C C . PRO A 1 82 ? -15.381 15.277 -40.400 1.00 65.50 82 PRO A C 1
ATOM 583 O O . PRO A 1 82 ? -15.003 14.195 -39.939 1.00 65.50 82 PRO A O 1
ATOM 586 N N . ALA A 1 83 ? -15.063 15.692 -41.627 1.00 69.31 83 ALA A N 1
ATOM 587 C CA . ALA A 1 83 ? -14.195 14.947 -42.527 1.00 69.31 83 ALA A CA 1
ATOM 588 C C . ALA A 1 83 ? -12.831 14.672 -41.862 1.00 69.31 83 ALA A C 1
ATOM 590 O O . ALA A 1 83 ? -12.296 15.548 -41.176 1.00 69.31 83 ALA A O 1
ATOM 591 N N . PRO A 1 84 ? -12.256 13.468 -42.040 1.00 68.62 84 PRO A N 1
ATOM 592 C CA . PRO A 1 84 ? -10.946 13.155 -41.490 1.00 68.62 84 PRO A CA 1
ATOM 593 C C . PRO A 1 84 ? -9.880 14.088 -42.092 1.00 68.62 84 PRO A C 1
ATOM 595 O O . PRO A 1 84 ? -9.914 14.352 -43.297 1.00 68.62 84 PRO A O 1
ATOM 598 N N . PRO A 1 85 ? -8.915 14.579 -41.292 1.00 69.75 85 PRO A N 1
ATOM 599 C CA . PRO A 1 85 ? -7.814 15.370 -41.818 1.00 69.75 85 PRO A CA 1
ATOM 600 C C . PRO A 1 85 ? -6.980 14.523 -42.784 1.00 69.75 85 PRO A C 1
ATOM 602 O O . PRO A 1 85 ? -6.530 13.424 -42.456 1.00 69.75 85 PRO A O 1
ATOM 605 N N . VAL A 1 86 ? -6.764 15.053 -43.988 1.00 71.00 86 VAL A N 1
ATOM 606 C CA . VAL A 1 86 ? -5.838 14.504 -44.981 1.00 71.00 86 VAL A CA 1
ATOM 607 C C . VAL A 1 86 ? -4.419 14.673 -44.438 1.00 71.00 86 VAL A C 1
ATOM 609 O O . VAL A 1 86 ? -3.832 15.751 -44.515 1.00 71.00 86 VAL A O 1
ATOM 612 N N . ILE A 1 87 ? -3.864 13.610 -43.857 1.00 60.25 87 ILE A N 1
ATOM 613 C CA . ILE A 1 87 ? -2.461 13.585 -43.439 1.00 60.25 87 ILE A CA 1
ATOM 614 C C . ILE A 1 87 ? -1.613 13.438 -44.706 1.00 60.25 87 ILE A C 1
ATOM 616 O O . ILE A 1 87 ? -1.533 12.359 -45.297 1.00 60.25 87 ILE A O 1
ATOM 620 N N . LYS A 1 88 ? -0.994 14.541 -45.143 1.00 59.28 88 LYS A N 1
ATOM 621 C CA . LYS A 1 88 ? 0.074 14.516 -46.148 1.00 59.28 88 LYS A CA 1
ATOM 622 C C . LYS A 1 88 ? 1.206 13.639 -45.604 1.00 59.28 88 LYS A C 1
ATOM 624 O O . LYS A 1 88 ? 1.751 13.926 -44.542 1.00 59.28 88 LYS A O 1
ATOM 629 N N . ARG A 1 89 ? 1.522 12.549 -46.311 1.00 47.81 89 ARG A N 1
ATOM 630 C CA . ARG A 1 89 ? 2.712 11.727 -46.057 1.00 47.81 89 ARG A CA 1
ATOM 631 C C . ARG A 1 89 ? 3.943 12.585 -46.332 1.00 47.81 89 ARG A C 1
ATOM 633 O O . ARG A 1 89 ? 4.281 12.801 -47.490 1.00 47.81 89 ARG A O 1
ATOM 640 N N . THR A 1 90 ? 4.563 13.087 -45.274 1.00 49.84 90 THR A N 1
ATOM 641 C CA . THR A 1 90 ? 5.909 13.654 -45.330 1.00 49.84 90 THR A CA 1
ATOM 642 C C . THR A 1 90 ? 6.927 12.518 -45.388 1.00 49.84 90 THR A C 1
ATOM 644 O O . THR A 1 90 ? 6.693 11.432 -44.853 1.00 49.84 90 THR A O 1
ATOM 647 N N . ASP A 1 91 ? 8.009 12.797 -46.098 1.00 55.66 91 ASP A N 1
ATOM 648 C CA . ASP A 1 91 ? 9.076 11.923 -46.559 1.00 55.66 91 ASP A CA 1
ATOM 649 C C . ASP A 1 91 ? 9.605 10.858 -45.593 1.00 55.66 91 ASP A C 1
ATOM 651 O O . ASP A 1 91 ? 9.652 11.002 -44.370 1.00 55.66 91 ASP A O 1
ATOM 655 N N . ALA A 1 92 ? 10.044 9.764 -46.216 1.00 60.09 92 ALA A N 1
ATOM 656 C CA . ALA A 1 92 ? 10.708 8.641 -45.583 1.00 60.09 92 ALA A CA 1
ATOM 657 C C . ALA A 1 92 ? 11.956 9.093 -44.797 1.00 60.09 92 ALA A C 1
ATOM 659 O O . ALA A 1 92 ? 12.735 9.908 -45.297 1.00 60.09 92 ALA A O 1
ATOM 660 N N . PRO A 1 93 ? 12.201 8.539 -43.597 1.00 65.94 93 PRO A N 1
ATOM 661 C CA . PRO A 1 93 ? 13.420 8.828 -42.859 1.00 65.94 93 PRO A CA 1
ATOM 662 C C . PRO A 1 93 ? 14.651 8.292 -43.616 1.00 65.94 93 PRO A C 1
ATOM 664 O O . PRO A 1 93 ? 14.583 7.206 -44.207 1.00 65.94 93 PRO A O 1
ATOM 667 N N . PRO A 1 94 ? 15.787 9.015 -43.594 1.00 63.44 94 PRO A N 1
ATOM 668 C CA . PRO A 1 94 ? 17.032 8.536 -44.179 1.00 63.44 94 PRO A CA 1
ATOM 669 C C . PRO A 1 94 ? 17.462 7.228 -43.506 1.00 63.44 94 PRO A C 1
ATOM 671 O O . PRO A 1 94 ? 17.370 7.074 -42.286 1.00 63.44 94 PRO A O 1
ATOM 674 N N . ARG A 1 95 ? 17.920 6.268 -44.319 1.00 58.03 95 ARG A N 1
ATOM 675 C CA . ARG A 1 95 ? 18.517 5.010 -43.853 1.00 58.03 95 ARG A CA 1
ATOM 676 C C . ARG A 1 95 ? 19.707 5.345 -42.954 1.00 58.03 95 ARG A C 1
ATOM 678 O O . ARG A 1 95 ? 20.738 5.783 -43.450 1.00 58.03 95 ARG A O 1
ATOM 685 N N . GLY A 1 96 ? 19.539 5.151 -41.649 1.00 53.06 96 GLY A N 1
ATOM 686 C CA . GLY A 1 96 ? 20.622 5.265 -40.681 1.00 53.06 96 GLY A CA 1
ATOM 687 C C . GLY A 1 96 ? 21.722 4.261 -41.009 1.00 53.06 96 GLY A C 1
ATOM 688 O O . GLY A 1 96 ? 21.456 3.069 -41.166 1.00 53.06 96 GLY A O 1
ATOM 689 N N . GLU A 1 97 ? 22.942 4.764 -41.146 1.00 53.88 97 GLU A N 1
ATOM 690 C CA . GLU A 1 97 ? 24.146 3.964 -41.309 1.00 53.88 97 GLU A CA 1
ATOM 691 C C . GLU A 1 97 ? 24.331 3.054 -40.093 1.00 53.88 97 GLU A C 1
ATOM 693 O O . GLU A 1 97 ? 24.264 3.483 -38.940 1.00 53.88 97 GLU A O 1
ATOM 698 N N . THR A 1 98 ? 24.542 1.769 -40.359 1.00 63.56 98 THR A N 1
ATOM 699 C CA . THR A 1 98 ? 24.831 0.758 -39.345 1.00 63.56 98 THR A CA 1
ATOM 700 C C . THR A 1 98 ? 26.119 1.145 -38.605 1.00 63.56 98 THR A C 1
ATOM 702 O O . THR A 1 98 ? 27.163 1.250 -39.254 1.00 63.56 98 THR A O 1
ATOM 705 N N . PRO A 1 99 ? 26.098 1.339 -37.273 1.00 65.75 99 PRO A N 1
ATOM 706 C CA . PRO A 1 99 ? 27.304 1.638 -36.514 1.00 65.75 99 PRO A CA 1
ATOM 707 C C . PRO A 1 99 ? 28.321 0.509 -36.679 1.00 65.75 99 PRO A C 1
ATOM 709 O O . PRO A 1 99 ? 28.010 -0.665 -36.462 1.00 65.75 99 PRO A O 1
ATOM 712 N N . ARG A 1 100 ? 29.543 0.868 -37.077 1.00 72.06 100 ARG A N 1
ATOM 713 C CA . ARG A 1 100 ? 30.667 -0.064 -37.176 1.00 72.06 100 ARG A CA 1
ATOM 714 C C . ARG A 1 100 ? 30.956 -0.621 -35.772 1.00 72.06 100 ARG A C 1
ATOM 716 O O . ARG A 1 100 ? 31.095 0.178 -34.845 1.00 72.06 100 ARG A O 1
ATOM 723 N N . PRO A 1 101 ? 31.028 -1.950 -35.582 1.00 69.81 101 PRO A N 1
ATOM 724 C CA . PRO A 1 101 ? 31.314 -2.528 -34.275 1.00 69.81 101 PRO A CA 1
ATOM 725 C C . PRO A 1 101 ? 32.679 -2.046 -33.775 1.00 69.81 101 PRO A C 1
ATOM 727 O O . PRO A 1 101 ? 33.666 -2.070 -34.513 1.00 69.81 101 PRO A O 1
ATOM 730 N N . ALA A 1 102 ? 32.705 -1.575 -32.528 1.00 74.94 102 ALA A N 1
ATOM 731 C CA . ALA A 1 102 ? 33.927 -1.169 -31.850 1.00 74.94 102 ALA A CA 1
ATOM 732 C C . ALA A 1 102 ? 34.900 -2.363 -31.743 1.00 74.94 102 ALA A C 1
ATOM 734 O O . ALA A 1 102 ? 34.445 -3.499 -31.568 1.00 74.94 102 ALA A O 1
ATOM 735 N N . PRO A 1 103 ? 36.221 -2.129 -31.854 1.00 75.69 103 PRO A N 1
ATOM 736 C CA . PRO A 1 103 ? 37.220 -3.178 -31.695 1.00 75.69 103 PRO A CA 1
ATOM 737 C C . PRO A 1 103 ? 37.109 -3.817 -30.307 1.00 75.69 103 PRO A C 1
ATOM 739 O O . PRO A 1 103 ? 36.876 -3.136 -29.307 1.00 75.69 103 PRO A O 1
ATOM 742 N N . ALA A 1 104 ? 37.243 -5.143 -30.269 1.00 74.00 104 ALA A N 1
ATOM 743 C CA . ALA A 1 104 ? 37.198 -5.914 -29.036 1.00 74.00 104 ALA A CA 1
ATOM 744 C C . ALA A 1 104 ? 38.326 -5.465 -28.086 1.00 74.00 104 ALA A C 1
ATOM 746 O O . ALA A 1 104 ? 39.451 -5.270 -28.551 1.00 74.00 104 ALA A O 1
ATOM 747 N N . PRO A 1 105 ? 38.053 -5.301 -26.779 1.00 74.00 105 PRO A N 1
ATOM 748 C CA . PRO A 1 105 ? 39.089 -4.975 -25.810 1.00 74.00 105 PRO A CA 1
ATOM 749 C C . PRO A 1 105 ? 40.121 -6.106 -25.746 1.00 74.00 105 PRO A C 1
ATOM 751 O O . PRO A 1 105 ? 39.758 -7.284 -25.678 1.00 74.00 105 PRO A O 1
ATOM 754 N N . GLU A 1 106 ? 41.402 -5.738 -25.779 1.00 71.88 106 GLU A N 1
ATOM 755 C CA . GLU A 1 106 ? 42.505 -6.679 -25.605 1.00 71.88 106 GLU A CA 1
ATOM 756 C C . GLU A 1 106 ? 42.407 -7.384 -24.241 1.00 71.88 106 GLU A C 1
ATOM 758 O O . GLU A 1 106 ? 42.074 -6.750 -23.231 1.00 71.88 106 GLU A O 1
ATOM 763 N N . PRO A 1 107 ? 42.686 -8.699 -24.186 1.00 71.56 107 PRO A N 1
ATOM 764 C CA . PRO A 1 107 ? 42.684 -9.449 -22.941 1.00 71.56 107 PRO A CA 1
ATOM 765 C C . PRO A 1 107 ? 43.757 -8.895 -22.000 1.00 71.56 107 PRO A C 1
ATOM 767 O O . PRO A 1 107 ? 44.950 -8.933 -22.297 1.00 71.56 107 PRO A O 1
ATOM 770 N N . SER A 1 108 ? 43.320 -8.379 -20.850 1.00 75.25 108 SER A N 1
ATOM 771 C CA . SER A 1 108 ? 44.222 -7.925 -19.794 1.00 75.25 108 SER A CA 1
ATOM 772 C C . SER A 1 108 ? 45.086 -9.083 -19.296 1.00 75.25 108 SER A C 1
ATOM 774 O O . SER A 1 108 ? 44.592 -10.189 -19.066 1.00 75.25 108 SER A O 1
ATOM 776 N N . ALA A 1 109 ? 46.381 -8.807 -19.143 1.00 75.88 109 ALA A N 1
ATOM 777 C CA . ALA A 1 109 ? 47.378 -9.753 -18.667 1.00 75.88 109 ALA A CA 1
ATOM 778 C C . ALA A 1 109 ? 46.995 -10.362 -17.300 1.00 75.88 109 ALA A C 1
ATOM 780 O O . ALA A 1 109 ? 46.360 -9.690 -16.479 1.00 75.88 109 ALA A O 1
ATOM 781 N N . PRO A 1 110 ? 47.374 -11.627 -17.042 1.00 77.06 110 PRO A N 1
ATOM 782 C CA . PRO A 1 110 ? 47.121 -12.280 -15.764 1.00 77.06 110 PRO A CA 1
ATOM 783 C C . PRO A 1 110 ? 47.831 -11.530 -14.623 1.00 77.06 110 PRO A C 1
ATOM 785 O O . PRO A 1 110 ? 48.993 -11.150 -14.782 1.00 77.06 110 PRO A O 1
ATOM 788 N N . PRO A 1 111 ? 47.161 -11.309 -13.478 1.00 74.62 111 PRO A N 1
ATOM 789 C CA . PRO A 1 111 ? 47.766 -10.627 -12.342 1.00 74.62 111 PRO A CA 1
ATOM 790 C C . PRO A 1 111 ? 48.921 -11.454 -11.767 1.00 74.62 111 PRO A C 1
ATOM 792 O O . PRO A 1 111 ? 48.808 -12.672 -11.604 1.00 74.62 111 PRO A O 1
ATOM 795 N N . GLU A 1 112 ? 50.023 -10.777 -11.448 1.00 72.19 112 GLU A N 1
ATOM 796 C CA . GLU A 1 112 ? 51.167 -11.379 -10.767 1.00 72.19 112 GLU A CA 1
ATOM 797 C C . GLU A 1 112 ? 50.773 -11.928 -9.381 1.00 72.19 112 GLU A C 1
ATOM 799 O O . GLU A 1 112 ? 49.925 -11.348 -8.690 1.00 72.19 112 GLU A O 1
ATOM 804 N N . PRO A 1 113 ? 51.377 -13.050 -8.949 1.00 72.44 113 PRO A N 1
ATOM 805 C CA . PRO A 1 113 ? 51.121 -13.639 -7.642 1.00 72.44 113 PRO A CA 1
ATOM 806 C C . PRO A 1 113 ? 51.618 -12.713 -6.525 1.00 72.44 113 PRO A C 1
ATOM 808 O O . PRO A 1 113 ? 52.817 -12.517 -6.334 1.00 72.44 113 PRO A O 1
ATOM 811 N N . VAL A 1 114 ? 50.676 -12.162 -5.761 1.00 75.00 114 VAL A N 1
ATOM 812 C CA . VAL A 1 114 ? 50.963 -11.330 -4.587 1.00 75.00 114 VAL A CA 1
ATOM 813 C C . VAL A 1 114 ? 51.546 -12.207 -3.477 1.00 75.00 114 VAL A C 1
ATOM 815 O O . VAL A 1 114 ? 50.955 -13.218 -3.092 1.00 75.00 114 VAL A O 1
ATOM 818 N N . ALA A 1 115 ? 52.714 -11.813 -2.967 1.00 72.69 115 ALA A N 1
ATOM 819 C CA . ALA A 1 115 ? 53.392 -12.473 -1.857 1.00 72.69 115 ALA A CA 1
ATOM 820 C C . ALA A 1 115 ? 52.500 -12.539 -0.596 1.00 72.69 115 ALA A C 1
ATOM 822 O O . ALA A 1 115 ? 51.722 -11.614 -0.338 1.00 72.69 115 ALA A O 1
ATOM 823 N N . PRO A 1 116 ? 52.604 -13.610 0.213 1.00 72.44 116 PRO A N 1
ATOM 824 C CA . PRO A 1 116 ? 51.793 -13.760 1.414 1.00 72.44 116 PRO A CA 1
ATOM 825 C C . PRO A 1 116 ? 52.124 -12.661 2.441 1.00 72.44 116 PRO A C 1
ATOM 827 O O . PRO A 1 116 ? 53.302 -12.392 2.693 1.00 72.44 116 PRO A O 1
ATOM 830 N N . PRO A 1 117 ? 51.110 -12.026 3.058 1.00 72.19 117 PRO A N 1
ATOM 831 C CA . PRO A 1 117 ? 51.332 -11.002 4.069 1.00 72.19 117 PRO A CA 1
ATOM 832 C C . PRO A 1 117 ? 51.967 -11.603 5.330 1.00 72.19 117 PRO A C 1
ATOM 834 O O . PRO A 1 117 ? 51.575 -12.673 5.799 1.00 72.19 117 PRO A O 1
ATOM 837 N N . ALA A 1 118 ? 52.945 -10.884 5.883 1.00 67.56 118 ALA A N 1
ATOM 838 C CA . ALA A 1 118 ? 53.592 -11.216 7.145 1.00 67.56 118 ALA A CA 1
ATOM 839 C C . ALA A 1 118 ? 52.571 -11.266 8.295 1.00 67.56 118 ALA A C 1
ATOM 841 O O . ALA A 1 118 ? 51.671 -10.428 8.391 1.00 67.56 118 ALA A O 1
ATOM 842 N N . ALA A 1 119 ? 52.725 -12.263 9.170 1.00 65.44 119 ALA A N 1
ATOM 843 C CA . ALA A 1 119 ? 51.830 -12.509 10.292 1.00 65.44 119 ALA A CA 1
ATOM 844 C C . ALA A 1 119 ? 51.769 -11.298 11.239 1.00 65.44 119 ALA A C 1
ATOM 846 O O . ALA A 1 119 ? 52.777 -10.869 11.800 1.00 65.44 119 ALA A O 1
ATOM 847 N N . THR A 1 120 ? 50.567 -10.753 11.417 1.00 73.69 120 THR A N 1
ATOM 848 C CA . THR A 1 120 ? 50.283 -9.688 12.382 1.00 73.69 120 THR A CA 1
ATOM 849 C C . THR A 1 120 ? 50.289 -10.267 13.804 1.00 73.69 120 THR A C 1
ATOM 851 O O . THR A 1 120 ? 49.705 -11.335 14.013 1.00 73.69 120 THR A O 1
ATOM 854 N N . PRO A 1 121 ? 50.920 -9.605 14.794 1.00 72.94 121 PRO A N 1
ATOM 855 C CA . PRO A 1 121 ? 50.867 -10.044 16.185 1.00 72.94 121 PRO A CA 1
ATOM 856 C C . PRO A 1 121 ? 49.423 -10.038 16.724 1.00 72.94 121 PRO A C 1
ATOM 858 O O . PRO A 1 121 ? 48.600 -9.235 16.274 1.00 72.94 121 PRO A O 1
ATOM 861 N N . PRO A 1 122 ? 49.097 -10.925 17.682 1.00 72.31 122 PRO A N 1
ATOM 862 C CA . PRO A 1 122 ? 47.755 -11.026 18.243 1.00 72.31 122 PRO A CA 1
ATOM 863 C C . PRO A 1 122 ? 47.366 -9.729 18.962 1.00 72.31 122 PRO A C 1
ATOM 865 O O . PRO A 1 122 ? 48.096 -9.228 19.816 1.00 72.31 122 PRO A O 1
ATOM 868 N N . ALA A 1 123 ? 46.201 -9.192 18.602 1.00 72.56 123 ALA A N 1
ATOM 869 C CA . ALA A 1 123 ? 45.627 -8.013 19.232 1.00 72.56 123 ALA A CA 1
ATOM 870 C C . ALA A 1 123 ? 45.217 -8.311 20.684 1.00 72.56 123 ALA A C 1
ATOM 872 O O . ALA A 1 123 ? 44.650 -9.366 20.976 1.00 72.56 123 ALA A O 1
ATOM 873 N N . SER A 1 124 ? 45.482 -7.357 21.579 1.00 77.94 124 SER A N 1
ATOM 874 C CA . SER A 1 124 ? 45.033 -7.386 22.972 1.00 77.94 124 SER A CA 1
ATOM 875 C C . SER A 1 124 ? 43.515 -7.602 23.074 1.00 77.94 124 SER A C 1
ATOM 877 O O . SER A 1 124 ? 42.768 -7.090 22.233 1.00 77.94 124 SER A O 1
ATOM 879 N N . PRO A 1 125 ? 43.035 -8.328 24.101 1.00 77.94 125 PRO A N 1
ATOM 880 C CA . PRO A 1 125 ? 41.610 -8.555 24.294 1.00 77.94 125 PRO A CA 1
ATOM 881 C C . PRO A 1 125 ? 40.872 -7.220 24.500 1.00 77.94 125 PRO A C 1
ATOM 883 O O . PRO A 1 125 ? 41.389 -6.334 25.188 1.00 77.94 125 PRO A O 1
ATOM 886 N N . PRO A 1 126 ? 39.674 -7.056 23.914 1.00 80.94 126 PRO A N 1
ATOM 887 C CA . PRO A 1 126 ? 38.890 -5.844 24.088 1.00 80.94 126 PRO A CA 1
ATOM 888 C C . PRO A 1 126 ? 38.472 -5.669 25.560 1.00 80.94 126 PRO A C 1
ATOM 890 O O . PRO A 1 126 ? 38.218 -6.662 26.249 1.00 80.94 126 PRO A O 1
ATOM 893 N N . PRO A 1 127 ? 38.378 -4.420 26.051 1.00 77.62 127 PRO A N 1
ATOM 894 C CA . PRO A 1 127 ? 37.848 -4.134 27.379 1.00 77.62 127 PRO A CA 1
ATOM 895 C C . PRO A 1 127 ? 36.411 -4.654 27.518 1.00 77.62 127 PRO A C 1
ATOM 897 O O . PRO A 1 127 ? 35.650 -4.701 26.548 1.00 77.62 127 PRO A O 1
ATOM 900 N N . ALA A 1 128 ? 36.046 -5.050 28.739 1.00 75.56 128 ALA A N 1
ATOM 901 C CA . ALA A 1 128 ? 34.717 -5.560 29.051 1.00 75.56 128 ALA A CA 1
ATOM 902 C C . ALA A 1 128 ? 33.621 -4.542 28.663 1.00 75.56 128 ALA A C 1
ATOM 904 O O . ALA A 1 128 ? 33.809 -3.337 28.856 1.00 75.56 128 ALA A O 1
ATOM 905 N N . PRO A 1 129 ? 32.476 -5.002 28.125 1.00 71.06 129 PRO A N 1
ATOM 906 C CA . PRO A 1 129 ? 31.392 -4.120 27.722 1.00 71.06 129 PRO A CA 1
ATOM 907 C C . PRO A 1 129 ? 30.839 -3.370 28.936 1.00 71.06 129 PRO A C 1
ATOM 909 O O . PRO A 1 129 ? 30.358 -3.973 29.895 1.00 71.06 129 PRO A O 1
ATOM 912 N N . VAL A 1 130 ? 30.894 -2.039 28.875 1.00 73.31 130 VAL A N 1
ATOM 913 C CA . VAL A 1 130 ? 30.182 -1.170 29.813 1.00 73.31 130 VAL A CA 1
ATOM 914 C C . VAL A 1 130 ? 28.679 -1.365 29.564 1.00 73.31 130 VAL A C 1
ATOM 916 O O . VAL A 1 130 ? 28.254 -1.297 28.406 1.00 73.31 130 VAL A O 1
ATOM 919 N N . PRO A 1 131 ? 27.863 -1.638 30.598 1.00 69.88 131 PRO A N 1
ATOM 920 C CA . PRO A 1 131 ? 26.424 -1.783 30.431 1.00 69.88 131 PRO A CA 1
ATOM 921 C C . PRO A 1 131 ? 25.829 -0.496 29.833 1.00 69.88 131 PRO A C 1
ATOM 923 O O . PRO A 1 131 ? 26.199 0.601 30.262 1.00 69.88 131 PRO A O 1
ATOM 926 N N . PRO A 1 132 ? 24.930 -0.598 28.836 1.00 67.44 132 PRO A N 1
ATOM 927 C CA . PRO A 1 132 ? 24.344 0.574 28.208 1.00 67.44 132 PRO A CA 1
ATOM 928 C C . PRO A 1 132 ? 23.549 1.375 29.241 1.00 67.44 132 PRO A C 1
ATOM 930 O O . PRO A 1 132 ? 22.713 0.828 29.964 1.00 67.44 132 PRO A O 1
ATOM 933 N N . ALA A 1 133 ? 23.809 2.682 29.290 1.00 64.69 133 ALA A N 1
ATOM 934 C CA . ALA A 1 133 ? 22.976 3.621 30.022 1.00 64.69 133 ALA A CA 1
ATOM 935 C C . ALA A 1 133 ? 21.535 3.502 29.508 1.00 64.69 133 ALA A C 1
ATOM 937 O O . ALA A 1 133 ? 21.288 3.552 28.302 1.00 64.69 133 ALA A O 1
ATOM 938 N N . ILE A 1 134 ? 20.597 3.309 30.433 1.00 63.59 134 ILE A N 1
ATOM 939 C CA . ILE A 1 134 ? 19.170 3.216 30.134 1.00 63.59 134 ILE A CA 1
ATOM 940 C C . ILE A 1 134 ? 18.757 4.551 29.493 1.00 63.59 134 ILE A C 1
ATOM 942 O O . ILE A 1 134 ? 18.907 5.590 30.143 1.00 63.59 134 ILE A O 1
ATOM 946 N N . PRO A 1 135 ? 18.281 4.569 28.234 1.00 63.22 135 PRO A N 1
ATOM 947 C CA . PRO A 1 135 ? 17.804 5.801 27.632 1.00 63.22 135 PRO A CA 1
ATOM 948 C C . PRO A 1 135 ? 16.589 6.314 28.420 1.00 63.22 135 PRO A C 1
ATOM 950 O O . PRO A 1 135 ? 15.777 5.506 28.883 1.00 63.22 135 PRO A O 1
ATOM 953 N N . PRO A 1 136 ? 16.440 7.640 28.585 1.00 61.47 136 PRO A N 1
ATOM 954 C CA . PRO A 1 136 ? 15.256 8.208 29.207 1.00 61.47 136 PRO A CA 1
ATOM 955 C C . PRO A 1 136 ? 14.017 7.761 28.429 1.00 61.47 136 PRO A C 1
ATOM 957 O O . PRO A 1 136 ? 13.953 7.890 27.206 1.00 61.47 136 PRO A O 1
ATOM 960 N N . THR A 1 137 ? 13.044 7.211 29.151 1.00 64.94 137 THR A N 1
ATOM 961 C CA . THR A 1 137 ? 11.742 6.814 28.617 1.00 64.94 137 THR A CA 1
ATOM 962 C C . THR A 1 137 ? 11.148 7.985 27.825 1.00 64.94 137 THR A C 1
ATOM 964 O O . THR A 1 137 ? 10.987 9.063 28.408 1.00 64.94 137 THR A O 1
ATOM 967 N N . PRO A 1 138 ? 10.821 7.829 26.527 1.00 55.19 138 PRO A N 1
ATOM 968 C CA . PRO A 1 138 ? 10.143 8.887 25.796 1.00 55.19 138 PRO A CA 1
ATOM 969 C C . PRO A 1 138 ? 8.820 9.214 26.501 1.00 55.19 138 PRO A C 1
ATOM 971 O O . PRO A 1 138 ? 8.178 8.310 27.053 1.00 55.19 138 PRO A O 1
ATOM 974 N N . PRO A 1 139 ? 8.397 10.491 26.521 1.00 55.78 139 PRO A N 1
ATOM 975 C CA . PRO A 1 139 ? 7.115 10.863 27.088 1.00 55.78 139 PRO A CA 1
ATOM 976 C C . PRO A 1 139 ? 6.036 10.046 26.385 1.00 55.78 139 PRO A C 1
ATOM 978 O O . PRO A 1 139 ? 5.839 10.140 25.175 1.00 55.78 139 PRO A O 1
ATOM 981 N N . ARG A 1 140 ? 5.364 9.199 27.165 1.00 40.22 140 ARG A N 1
ATOM 982 C CA . ARG A 1 140 ? 4.192 8.445 26.742 1.00 40.22 140 ARG A CA 1
ATOM 983 C C . ARG A 1 140 ? 3.221 9.449 26.133 1.00 40.22 140 ARG A C 1
ATOM 985 O O . ARG A 1 140 ? 2.639 10.242 26.869 1.00 40.22 140 ARG A O 1
ATOM 992 N N . LEU A 1 141 ? 3.058 9.422 24.809 1.00 37.06 141 LEU A N 1
ATOM 993 C CA . LEU A 1 141 ? 1.945 10.095 24.158 1.00 37.06 141 LEU A CA 1
ATOM 994 C C .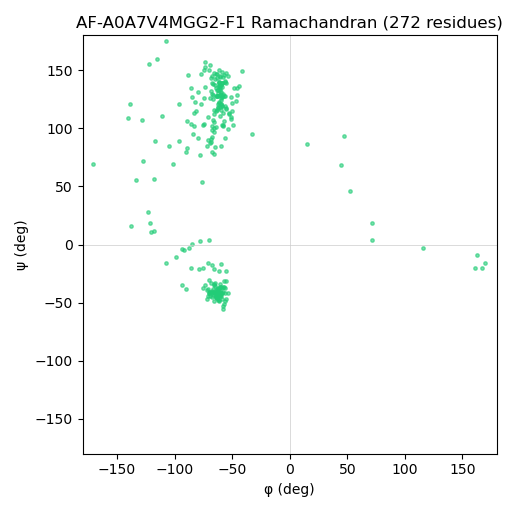 LEU A 1 141 ? 0.692 9.492 24.782 1.00 37.06 141 LEU A C 1
ATOM 996 O O . LEU A 1 141 ? 0.333 8.338 24.534 1.00 37.06 141 LEU A O 1
ATOM 1000 N N . THR A 1 142 ? 0.084 10.250 25.684 1.00 39.12 142 THR A N 1
ATOM 1001 C CA . THR A 1 142 ? -1.231 9.997 26.239 1.00 39.12 142 THR A CA 1
ATOM 1002 C C . THR A 1 142 ? -2.221 10.145 25.096 1.00 39.12 142 THR A C 1
ATOM 1004 O O . THR A 1 142 ? -2.903 11.154 24.953 1.00 39.12 142 THR A O 1
ATOM 1007 N N . ASN A 1 143 ? -2.299 9.111 24.256 1.00 42.91 143 ASN A N 1
ATOM 1008 C CA . ASN A 1 143 ? -3.508 8.845 23.507 1.00 42.91 143 ASN A CA 1
ATOM 1009 C C . ASN A 1 143 ? -4.617 8.806 24.552 1.00 42.91 143 ASN A C 1
ATOM 1011 O O . ASN A 1 143 ? -4.612 7.946 25.441 1.00 42.91 143 ASN A O 1
ATOM 1015 N N . ALA A 1 144 ? -5.500 9.804 24.487 1.00 41.38 144 ALA A N 1
ATOM 1016 C CA . ALA A 1 144 ? -6.721 9.828 25.264 1.00 41.38 144 ALA A CA 1
ATOM 1017 C C . ALA A 1 144 ? -7.353 8.431 25.179 1.00 41.38 144 ALA A C 1
ATOM 1019 O O . ALA A 1 144 ? -7.325 7.834 24.096 1.00 41.38 144 ALA A O 1
ATOM 1020 N N . PRO A 1 145 ? -7.844 7.875 26.299 1.00 43.34 145 PRO A N 1
ATOM 1021 C CA . PRO A 1 145 ? -8.402 6.536 26.315 1.00 43.34 145 PRO A CA 1
ATOM 1022 C C . PRO A 1 145 ? -9.415 6.423 25.183 1.00 43.34 145 PRO A C 1
ATOM 1024 O O . PRO A 1 145 ? -10.425 7.127 25.172 1.00 43.34 145 PRO A O 1
ATOM 1027 N N . ALA A 1 146 ? -9.109 5.561 24.211 1.00 46.41 146 ALA A N 1
ATOM 1028 C CA . ALA A 1 146 ? -10.096 5.086 23.269 1.00 46.41 146 ALA A CA 1
ATOM 1029 C C . ALA A 1 146 ? -11.175 4.443 24.136 1.00 46.41 146 ALA A C 1
ATOM 1031 O O . ALA A 1 146 ? -10.978 3.374 24.716 1.00 46.41 146 ALA A O 1
ATOM 1032 N N . THR A 1 147 ? -12.271 5.165 24.327 1.00 44.56 147 THR A N 1
ATOM 1033 C CA . THR A 1 147 ? -13.473 4.643 24.945 1.00 44.56 147 THR A CA 1
ATOM 1034 C C . THR A 1 147 ? -13.890 3.476 24.076 1.00 44.56 147 THR A C 1
ATOM 1036 O O . THR A 1 147 ? -14.372 3.667 22.965 1.00 44.56 147 THR A O 1
ATOM 1039 N N . ASN A 1 148 ? -13.615 2.262 24.555 1.00 41.09 148 ASN A N 1
ATOM 1040 C CA . ASN A 1 148 ? -14.163 1.039 23.995 1.00 41.09 148 ASN A CA 1
ATOM 1041 C C . ASN A 1 148 ? -15.679 1.254 23.902 1.00 41.09 148 ASN A C 1
ATOM 1043 O O . ASN A 1 148 ? -16.325 1.353 24.952 1.00 41.09 148 ASN A O 1
ATOM 1047 N N . PRO A 1 149 ? -16.263 1.400 22.699 1.00 47.94 149 PRO A N 1
ATOM 1048 C CA . PRO A 1 149 ? -17.702 1.494 22.600 1.00 47.94 149 PRO A CA 1
ATOM 1049 C C . PRO A 1 149 ? -18.262 0.160 23.087 1.00 47.94 149 PRO A C 1
ATOM 1051 O O . PRO A 1 149 ? -17.818 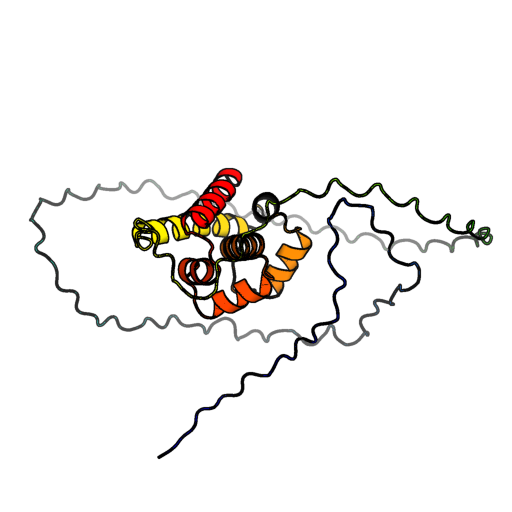-0.907 22.661 1.00 47.94 149 PRO A O 1
ATOM 1054 N N . ALA A 1 150 ? -19.194 0.232 24.034 1.00 50.47 150 ALA A N 1
ATOM 1055 C CA . ALA A 1 150 ? -19.849 -0.934 24.597 1.00 50.47 150 ALA A CA 1
ATOM 1056 C C . ALA A 1 150 ? -20.344 -1.869 23.472 1.00 50.47 150 ALA A C 1
ATOM 1058 O O . ALA A 1 150 ? -20.939 -1.391 22.496 1.00 50.47 150 ALA A O 1
ATOM 1059 N N . PRO A 1 151 ? -20.125 -3.190 23.585 1.00 56.69 151 PRO A N 1
ATOM 1060 C CA . PRO A 1 151 ? -20.632 -4.151 22.618 1.00 56.69 151 PRO A CA 1
ATOM 1061 C C . PRO A 1 151 ? -22.158 -4.166 22.732 1.00 56.69 151 PRO A C 1
ATOM 1063 O O . PRO A 1 151 ? -22.705 -4.715 23.682 1.00 56.69 151 PRO A O 1
ATOM 1066 N N . GLY A 1 152 ? -22.871 -3.516 21.809 1.00 52.03 152 GLY A N 1
ATOM 1067 C CA . GLY A 1 152 ? -24.334 -3.600 21.851 1.00 52.03 152 GLY A CA 1
ATOM 1068 C C . GLY A 1 152 ? -25.149 -2.685 20.952 1.00 52.03 152 GLY A C 1
ATOM 1069 O O . GLY A 1 152 ? -26.326 -2.973 20.754 1.00 52.03 152 GLY A O 1
ATOM 1070 N N . ARG A 1 153 ? -24.597 -1.613 20.372 1.00 44.66 153 ARG A N 1
ATOM 1071 C CA . ARG A 1 153 ? -25.352 -0.810 19.394 1.00 44.66 153 ARG A CA 1
ATOM 1072 C C . ARG A 1 153 ? -24.471 -0.392 18.222 1.00 44.66 153 ARG A C 1
ATOM 1074 O O . ARG A 1 153 ? -23.478 0.295 18.455 1.00 44.66 153 ARG A O 1
ATOM 1081 N N . PRO A 1 154 ? -24.815 -0.757 16.971 1.00 47.94 154 PRO A N 1
ATOM 1082 C CA . PRO A 1 154 ? -24.187 -0.139 15.817 1.00 47.94 154 PRO A CA 1
ATOM 1083 C C . PRO A 1 154 ? -24.496 1.356 15.890 1.00 47.94 154 PRO A C 1
ATOM 1085 O O . PRO A 1 154 ? -25.646 1.773 15.756 1.00 47.94 154 PRO A O 1
ATOM 1088 N N . ILE A 1 155 ? -23.477 2.170 16.161 1.00 52.41 155 ILE A N 1
ATOM 1089 C CA . ILE A 1 155 ? -23.574 3.617 16.002 1.00 52.41 155 ILE A CA 1
ATOM 1090 C C . ILE A 1 155 ? -23.657 3.850 14.495 1.00 52.41 155 ILE A C 1
ATOM 1092 O O . ILE A 1 155 ? -22.646 4.007 13.813 1.00 52.41 155 ILE A O 1
ATOM 1096 N N . ILE A 1 156 ? -24.873 3.818 13.956 1.00 46.34 156 ILE A N 1
ATOM 1097 C CA . ILE A 1 156 ? -25.152 4.321 12.618 1.00 46.34 156 ILE A CA 1
ATOM 1098 C C . ILE A 1 156 ? -24.970 5.832 12.734 1.00 46.34 156 ILE A C 1
ATOM 1100 O O . ILE A 1 156 ? -25.893 6.536 13.134 1.00 46.34 156 ILE A O 1
ATOM 1104 N N . ARG A 1 157 ? -23.754 6.336 12.477 1.00 50.16 157 ARG A N 1
ATOM 1105 C CA . ARG A 1 157 ? -23.529 7.778 12.318 1.00 50.16 157 ARG A CA 1
ATOM 1106 C C . ARG A 1 157 ? -24.431 8.242 11.167 1.00 50.16 157 ARG A C 1
ATOM 1108 O O . ARG A 1 157 ? -24.182 7.834 10.028 1.00 50.16 157 ARG A O 1
ATOM 1115 N N . PRO A 1 158 ? -25.459 9.068 11.426 1.00 46.06 158 PRO A N 1
ATOM 1116 C CA . PRO A 1 158 ? -26.275 9.637 10.365 1.00 46.06 158 PRO A CA 1
ATOM 1117 C C . PRO A 1 158 ? -25.354 10.525 9.527 1.00 46.06 158 PRO A C 1
ATOM 1119 O O . PRO A 1 158 ? -24.765 11.467 10.051 1.00 46.06 158 PRO A O 1
ATOM 1122 N N . GLY A 1 159 ? -25.147 10.167 8.261 1.00 57.38 159 GLY A N 1
ATOM 1123 C CA . GLY A 1 159 ? -24.264 10.902 7.348 1.00 57.38 159 GLY A CA 1
ATOM 1124 C C . GLY A 1 159 ? -23.034 10.141 6.853 1.00 57.38 159 GLY A C 1
ATOM 1125 O O . GLY A 1 159 ? -22.323 10.663 6.000 1.00 57.38 159 GLY A O 1
ATOM 1126 N N . SER A 1 160 ? -22.784 8.900 7.293 1.00 57.50 160 SER A N 1
ATOM 1127 C CA . SER A 1 160 ? -21.827 8.037 6.584 1.00 57.50 160 SER A CA 1
ATOM 1128 C C . SER A 1 160 ? -22.504 7.477 5.331 1.00 57.50 160 SER A C 1
ATOM 1130 O O . SER A 1 160 ? -23.004 6.354 5.313 1.00 57.50 160 SER A O 1
ATOM 1132 N N . THR A 1 161 ? -22.613 8.307 4.292 1.00 67.88 161 THR A N 1
ATOM 1133 C CA . THR A 1 161 ? -23.054 7.849 2.975 1.00 67.88 161 THR A CA 1
ATOM 1134 C C . THR A 1 161 ? -22.094 6.767 2.519 1.00 67.88 161 THR A C 1
ATOM 1136 O O . THR A 1 161 ? -20.878 6.983 2.542 1.00 67.88 161 THR A O 1
ATOM 1139 N N . ALA A 1 162 ? -22.638 5.616 2.123 1.00 73.31 162 ALA A N 1
ATOM 1140 C CA . ALA A 1 162 ? -21.845 4.559 1.526 1.00 73.31 162 ALA A CA 1
ATOM 1141 C C . ALA A 1 162 ? -20.911 5.168 0.462 1.00 73.31 162 ALA A C 1
ATOM 1143 O O . ALA A 1 162 ? -21.346 6.029 -0.313 1.00 73.31 162 ALA A O 1
ATOM 1144 N N . PRO A 1 163 ? -19.631 4.777 0.456 1.00 79.25 163 PRO A N 1
ATOM 1145 C CA . PRO A 1 163 ? -18.664 5.280 -0.504 1.00 79.25 163 PRO A CA 1
ATOM 1146 C C . PRO A 1 163 ? -19.212 5.143 -1.923 1.00 79.25 163 PRO A C 1
ATOM 1148 O O . PRO A 1 163 ? -19.677 4.083 -2.343 1.00 79.25 163 PRO A O 1
ATOM 1151 N N . THR A 1 164 ? -19.195 6.249 -2.655 1.00 88.56 164 THR A N 1
ATOM 1152 C CA . THR A 1 164 ? -19.749 6.297 -4.005 1.00 88.56 164 THR A CA 1
ATOM 1153 C C . THR A 1 164 ? -18.817 5.572 -4.976 1.00 88.56 164 THR A C 1
ATOM 1155 O O . THR A 1 164 ? -17.593 5.614 -4.834 1.00 88.56 164 THR A O 1
ATOM 1158 N N . ALA A 1 165 ? -19.367 4.987 -6.043 1.00 92.50 165 ALA A N 1
ATOM 1159 C CA . ALA A 1 165 ? -18.563 4.414 -7.132 1.00 92.50 165 ALA A CA 1
ATOM 1160 C C . ALA A 1 165 ? -17.572 5.434 -7.741 1.00 92.50 165 ALA A C 1
ATOM 1162 O O . ALA A 1 165 ? -16.560 5.071 -8.339 1.00 92.50 165 ALA A O 1
ATOM 1163 N N . GLN A 1 166 ? -17.844 6.735 -7.598 1.00 93.69 166 GLN A N 1
ATOM 1164 C CA . GLN A 1 166 ? -16.921 7.798 -7.983 1.00 93.69 166 GLN A CA 1
ATOM 1165 C C . GLN A 1 166 ? -15.684 7.860 -7.078 1.00 93.69 166 GLN A C 1
ATOM 1167 O O . GLN A 1 166 ? -14.578 7.965 -7.601 1.00 93.69 166 GLN A O 1
ATOM 1172 N N . GLN A 1 167 ? -15.851 7.757 -5.757 1.00 93.75 167 GLN A N 1
ATOM 1173 C CA . GLN A 1 167 ? -14.728 7.738 -4.815 1.00 93.75 167 GLN A CA 1
ATOM 1174 C C . GLN A 1 167 ? -13.832 6.517 -5.035 1.00 93.75 167 GLN A C 1
ATOM 1176 O O . GLN A 1 167 ? -12.614 6.654 -5.042 1.00 93.75 167 GLN A O 1
ATOM 1181 N N . GLU A 1 168 ? -14.411 5.342 -5.292 1.00 94.75 168 GLU A N 1
ATOM 1182 C CA . GLU A 1 168 ? -13.631 4.134 -5.595 1.00 94.75 168 GLU A CA 1
ATOM 1183 C C . GLU A 1 168 ? -12.829 4.277 -6.898 1.00 94.75 168 GLU A C 1
ATOM 1185 O O . GLU A 1 168 ? -11.645 3.942 -6.946 1.00 94.75 168 GLU A O 1
ATOM 1190 N N . ARG A 1 169 ? -13.437 4.838 -7.952 1.00 96.19 169 ARG A N 1
ATOM 1191 C CA . ARG A 1 169 ? -12.725 5.130 -9.207 1.00 96.19 169 ARG A CA 1
ATOM 1192 C C . ARG A 1 169 ? -11.575 6.112 -9.006 1.00 96.19 169 ARG A C 1
ATOM 1194 O O . ARG A 1 169 ? -10.520 5.930 -9.610 1.00 96.19 169 ARG A O 1
ATOM 1201 N N . GLU A 1 170 ? -11.771 7.130 -8.176 1.00 96.62 170 GLU A N 1
ATOM 1202 C CA . GLU A 1 170 ? -10.726 8.108 -7.878 1.00 96.62 170 GLU A CA 1
ATOM 1203 C C . GLU A 1 170 ? -9.590 7.491 -7.048 1.00 96.62 170 GLU A C 1
ATOM 1205 O O . GLU A 1 170 ? -8.424 7.706 -7.373 1.00 96.62 170 GLU A O 1
ATOM 1210 N N . LEU A 1 171 ? -9.903 6.647 -6.057 1.00 97.00 171 LEU A N 1
ATOM 1211 C CA . LEU A 1 171 ? -8.889 5.906 -5.299 1.00 97.00 171 LEU A CA 1
ATOM 1212 C C . LEU A 1 171 ? -8.037 5.057 -6.240 1.00 97.00 171 LEU A C 1
ATOM 1214 O O . LEU A 1 171 ? -6.813 5.173 -6.258 1.00 97.00 171 LEU A O 1
ATOM 1218 N N . ASN A 1 172 ? -8.690 4.259 -7.085 1.00 97.19 172 ASN A N 1
ATOM 1219 C CA . ASN A 1 172 ? -8.010 3.391 -8.040 1.00 97.19 172 ASN A CA 1
ATOM 1220 C C . ASN A 1 172 ? -7.149 4.183 -9.034 1.00 97.19 172 ASN A C 1
ATOM 1222 O O . ASN A 1 172 ? -6.070 3.727 -9.413 1.00 97.19 172 ASN A O 1
ATOM 1226 N N . ARG A 1 173 ? -7.577 5.390 -9.424 1.00 98.00 173 ARG A N 1
ATOM 1227 C CA . ARG A 1 173 ? -6.787 6.298 -10.267 1.00 98.00 173 ARG A CA 1
ATOM 1228 C C . ARG A 1 173 ? -5.507 6.759 -9.567 1.00 98.00 173 ARG A C 1
ATOM 1230 O O . ARG A 1 173 ? -4.450 6.759 -10.197 1.00 98.00 173 ARG A O 1
ATOM 1237 N N . GLU A 1 174 ? -5.574 7.137 -8.293 1.00 98.06 174 GLU A N 1
ATOM 1238 C CA . GLU A 1 174 ? -4.382 7.544 -7.537 1.00 98.06 174 GLU A CA 1
ATOM 1239 C C . GLU A 1 174 ? -3.443 6.361 -7.268 1.00 98.06 174 GLU A C 1
ATOM 1241 O O . GLU A 1 174 ? -2.233 6.475 -7.478 1.00 98.06 174 GLU A O 1
ATOM 1246 N N . LEU A 1 175 ? -3.982 5.188 -6.920 1.00 97.75 175 LEU A N 1
ATOM 1247 C CA . LEU A 1 175 ? -3.183 3.968 -6.749 1.00 97.75 175 LEU A CA 1
ATOM 1248 C C . LEU A 1 175 ? -2.497 3.545 -8.051 1.00 97.75 175 LEU A C 1
ATOM 1250 O O . LEU A 1 175 ? -1.333 3.142 -8.032 1.00 97.75 175 LEU A O 1
ATOM 1254 N N . ALA A 1 176 ? -3.164 3.697 -9.199 1.00 97.94 176 ALA A N 1
ATOM 1255 C CA . ALA A 1 176 ? -2.557 3.439 -10.501 1.00 97.94 176 ALA A CA 1
ATOM 1256 C C . ALA A 1 176 ? -1.329 4.329 -10.755 1.00 97.94 176 ALA A C 1
ATOM 1258 O O . ALA A 1 176 ? -0.341 3.851 -11.311 1.00 97.94 176 ALA A O 1
ATOM 1259 N N . ARG A 1 177 ? -1.337 5.589 -10.298 1.00 97.75 177 ARG A N 1
ATOM 1260 C CA . ARG A 1 177 ? -0.158 6.464 -10.395 1.00 97.75 177 ARG A CA 1
ATOM 1261 C C . ARG A 1 177 ? 0.985 5.955 -9.534 1.00 97.75 177 ARG A C 1
ATOM 1263 O O . ARG A 1 177 ? 2.085 5.803 -10.048 1.00 97.75 177 ARG A O 1
ATOM 1270 N N . VAL A 1 178 ? 0.732 5.625 -8.268 1.00 98.00 178 VAL A N 1
ATOM 1271 C CA . VAL A 1 178 ? 1.762 5.044 -7.386 1.00 98.00 178 VAL A CA 1
ATOM 1272 C C . VAL A 1 178 ? 2.342 3.764 -8.005 1.00 98.00 178 VAL A C 1
ATOM 1274 O O . VAL A 1 178 ? 3.559 3.575 -8.037 1.00 98.00 178 VAL A O 1
ATOM 1277 N N . ASN A 1 179 ? 1.484 2.926 -8.593 1.00 97.94 179 ASN A N 1
ATOM 1278 C CA . ASN A 1 179 ? 1.880 1.697 -9.278 1.00 97.94 179 ASN A CA 1
ATOM 1279 C C . ASN A 1 179 ? 2.791 1.940 -10.489 1.00 97.94 179 ASN A C 1
ATOM 1281 O O . ASN A 1 179 ? 3.715 1.159 -10.703 1.00 97.94 179 ASN A O 1
ATOM 1285 N N . LEU A 1 180 ? 2.572 3.005 -11.265 1.00 97.88 180 LEU A N 1
ATOM 1286 C CA . LEU A 1 180 ? 3.439 3.348 -12.398 1.00 97.88 180 LEU A CA 1
ATOM 1287 C C . LEU A 1 180 ? 4.872 3.668 -11.946 1.00 97.88 180 LEU A C 1
ATOM 1289 O O . LEU A 1 180 ? 5.824 3.175 -12.549 1.00 97.88 180 LEU A O 1
ATOM 1293 N N . PHE A 1 181 ? 5.036 4.432 -10.861 1.00 97.56 181 PHE A N 1
ATOM 1294 C CA . PHE A 1 181 ? 6.363 4.737 -10.309 1.00 97.56 181 PHE A CA 1
ATOM 1295 C C . PHE A 1 181 ? 7.029 3.494 -9.719 1.00 97.56 181 PHE A C 1
ATOM 1297 O O . PHE A 1 181 ? 8.219 3.282 -9.925 1.00 97.56 181 PHE A O 1
ATOM 1304 N N . TRP A 1 182 ? 6.258 2.647 -9.034 1.00 97.44 182 TRP A N 1
ATOM 1305 C CA . TRP A 1 182 ? 6.764 1.407 -8.446 1.00 97.44 182 TRP A CA 1
ATOM 1306 C C . TRP A 1 182 ? 7.326 0.425 -9.485 1.00 97.44 182 TRP A C 1
ATOM 1308 O O . TRP A 1 182 ? 8.318 -0.255 -9.226 1.00 97.44 182 TRP A O 1
ATOM 1318 N N . LEU A 1 183 ? 6.688 0.336 -10.656 1.00 96.94 183 LEU A N 1
ATOM 1319 C CA . LEU A 1 183 ? 7.080 -0.592 -11.720 1.00 96.94 183 LEU A CA 1
ATOM 1320 C C . LEU A 1 183 ? 8.289 -0.121 -12.534 1.00 96.94 183 LEU A C 1
ATOM 1322 O O . LEU A 1 183 ? 8.948 -0.946 -13.161 1.00 96.94 183 LEU A O 1
ATOM 1326 N N . SER A 1 184 ? 8.593 1.178 -12.537 1.00 97.50 184 SER A N 1
ATOM 1327 C CA . SER A 1 184 ? 9.782 1.705 -13.206 1.00 97.50 184 SER A CA 1
ATOM 1328 C C . SER A 1 184 ? 11.009 1.537 -12.299 1.00 97.50 184 SER A C 1
ATOM 1330 O O . SER A 1 184 ? 11.023 2.093 -11.201 1.00 97.50 184 SER A O 1
ATOM 1332 N N . PRO A 1 185 ? 12.077 0.842 -12.738 1.00 96.94 185 PRO A N 1
ATOM 1333 C CA . PRO A 1 185 ? 13.295 0.695 -11.940 1.00 96.94 185 PRO A CA 1
ATOM 1334 C C . PRO A 1 185 ? 13.925 2.034 -11.542 1.00 96.94 185 PRO A C 1
ATOM 1336 O O . PRO A 1 185 ? 14.408 2.161 -10.421 1.00 96.94 185 PRO A O 1
ATOM 1339 N N . GLN A 1 186 ? 13.868 3.042 -12.425 1.00 97.38 186 GLN A N 1
ATOM 1340 C CA . GLN A 1 186 ? 14.403 4.380 -12.144 1.00 97.38 186 GLN A CA 1
ATOM 1341 C C . GLN A 1 186 ? 13.595 5.113 -11.063 1.00 97.38 186 GLN A C 1
ATOM 1343 O O . GLN A 1 186 ? 14.152 5.864 -10.269 1.00 97.38 186 GLN A O 1
ATOM 1348 N N . ASN A 1 187 ? 12.284 4.873 -11.013 1.00 97.50 187 ASN A N 1
ATOM 1349 C CA . ASN A 1 187 ? 11.364 5.570 -10.117 1.00 97.50 187 ASN A CA 1
ATOM 1350 C C . ASN A 1 187 ? 11.023 4.780 -8.846 1.00 97.50 187 ASN A C 1
ATOM 1352 O O . ASN A 1 187 ? 10.449 5.343 -7.910 1.00 97.50 187 ASN A O 1
ATOM 1356 N N . LYS A 1 188 ? 11.389 3.495 -8.780 1.00 96.88 188 LYS A N 1
ATOM 1357 C CA . LYS A 1 188 ? 11.042 2.604 -7.669 1.00 96.88 188 LYS A CA 1
ATOM 1358 C C . LYS A 1 188 ? 11.562 3.120 -6.330 1.00 96.88 188 LYS A C 1
ATOM 1360 O O . LYS A 1 188 ? 10.819 3.090 -5.358 1.00 96.88 188 LYS A O 1
ATOM 1365 N N . ALA A 1 189 ? 12.788 3.644 -6.276 1.00 97.25 189 ALA A N 1
ATOM 1366 C CA . ALA A 1 189 ? 13.339 4.222 -5.047 1.00 97.25 189 ALA A CA 1
ATOM 1367 C C . ALA A 1 189 ? 12.508 5.424 -4.552 1.00 97.25 189 ALA A C 1
ATOM 1369 O O . ALA A 1 189 ? 12.202 5.510 -3.365 1.00 97.25 189 ALA A O 1
ATOM 1370 N N . LYS A 1 190 ? 12.052 6.298 -5.467 1.00 97.75 190 LYS A N 1
ATOM 1371 C CA . LYS A 1 190 ? 11.149 7.421 -5.146 1.00 97.75 190 LYS A CA 1
ATOM 1372 C C . LYS A 1 190 ? 9.793 6.913 -4.636 1.00 97.75 190 LYS A C 1
ATOM 1374 O O . LYS A 1 190 ? 9.266 7.451 -3.667 1.00 97.75 190 LYS A O 1
ATOM 1379 N N . ALA A 1 191 ? 9.253 5.852 -5.247 1.00 98.00 191 ALA A N 1
ATOM 1380 C CA . ALA A 1 191 ? 8.021 5.194 -4.804 1.00 98.00 191 ALA A CA 1
ATOM 1381 C C . ALA A 1 191 ? 8.142 4.610 -3.391 1.00 98.00 191 ALA A C 1
ATOM 1383 O O . ALA A 1 191 ? 7.286 4.882 -2.552 1.00 98.00 191 ALA A O 1
ATOM 1384 N N . VAL A 1 192 ? 9.215 3.862 -3.117 1.00 98.06 192 VAL A N 1
ATOM 1385 C CA . VAL A 1 192 ? 9.507 3.306 -1.789 1.00 98.06 192 VAL A CA 1
ATOM 1386 C C . VAL A 1 192 ? 9.600 4.432 -0.761 1.00 98.06 192 VAL A C 1
ATOM 1388 O O . VAL A 1 192 ? 8.835 4.419 0.195 1.00 98.06 192 VAL A O 1
ATOM 1391 N N . ALA A 1 193 ? 10.416 5.462 -1.008 1.00 97.94 193 ALA A N 1
ATOM 1392 C CA . ALA A 1 193 ? 10.570 6.591 -0.091 1.00 97.94 193 ALA A CA 1
ATOM 1393 C C . ALA A 1 193 ? 9.242 7.320 0.191 1.00 97.94 193 ALA A C 1
ATOM 1395 O O . ALA A 1 193 ? 8.954 7.674 1.335 1.00 97.94 193 ALA A O 1
ATOM 1396 N N . ALA A 1 194 ? 8.399 7.517 -0.829 1.00 98.12 194 ALA A N 1
ATOM 1397 C CA . ALA A 1 194 ? 7.098 8.161 -0.662 1.00 98.12 194 ALA A CA 1
ATOM 1398 C C . ALA A 1 194 ? 6.126 7.321 0.187 1.00 98.12 194 ALA A C 1
ATOM 1400 O O . ALA A 1 194 ? 5.386 7.893 0.991 1.00 98.12 194 ALA A O 1
ATOM 1401 N N . ILE A 1 195 ? 6.140 5.991 0.029 1.00 97.94 195 ILE A N 1
ATOM 1402 C CA . ILE A 1 195 ? 5.334 5.057 0.832 1.00 97.94 195 ILE A CA 1
ATOM 1403 C C . ILE A 1 195 ? 5.873 4.985 2.266 1.00 97.94 195 ILE A C 1
ATOM 1405 O O . ILE A 1 195 ? 5.087 5.081 3.210 1.00 97.94 195 ILE A O 1
ATOM 1409 N N . THR A 1 196 ? 7.192 4.888 2.446 1.00 97.88 196 THR A N 1
ATOM 1410 C CA . THR A 1 196 ? 7.868 4.921 3.753 1.00 97.88 196 THR A CA 1
ATOM 1411 C C . THR A 1 196 ? 7.495 6.189 4.519 1.00 97.88 196 THR A C 1
ATOM 1413 O O . THR A 1 196 ? 7.075 6.123 5.671 1.00 97.88 196 THR A O 1
ATOM 1416 N N . ALA A 1 197 ? 7.535 7.349 3.862 1.00 97.62 197 ALA A N 1
ATOM 1417 C CA . ALA A 1 197 ? 7.184 8.626 4.475 1.00 97.62 197 ALA A CA 1
ATOM 1418 C C . ALA A 1 197 ? 5.679 8.804 4.759 1.00 97.62 197 ALA A C 1
ATOM 1420 O O . ALA A 1 197 ? 5.302 9.742 5.457 1.00 97.62 197 ALA A O 1
ATOM 1421 N N . GLU A 1 198 ? 4.793 7.998 4.167 1.00 97.75 198 GLU A N 1
ATOM 1422 C CA . GLU A 1 198 ? 3.347 8.040 4.447 1.00 97.75 198 GLU A CA 1
ATOM 1423 C C . GLU A 1 198 ? 2.948 7.034 5.535 1.00 97.75 198 GLU A C 1
ATOM 1425 O O . GLU A 1 198 ? 2.059 7.299 6.338 1.00 97.75 198 GLU A O 1
ATOM 1430 N N . THR A 1 199 ? 3.612 5.878 5.574 1.00 97.56 199 THR A N 1
ATOM 1431 C CA . THR A 1 199 ? 3.216 4.737 6.415 1.00 97.56 199 THR A CA 1
ATOM 1432 C C . THR A 1 199 ? 4.131 4.503 7.614 1.00 97.56 199 THR A C 1
ATOM 1434 O O . THR A 1 199 ? 3.763 3.763 8.521 1.00 97.56 199 THR A O 1
ATOM 1437 N N . GLY A 1 200 ? 5.332 5.088 7.618 1.00 97.25 200 GLY A N 1
ATOM 1438 C CA . GLY A 1 200 ? 6.384 4.811 8.601 1.00 97.25 200 GLY A CA 1
ATOM 1439 C C . GLY A 1 200 ? 7.038 3.431 8.448 1.00 97.25 200 GLY A C 1
ATOM 1440 O O . GLY A 1 200 ? 7.873 3.048 9.268 1.00 97.25 200 GLY A O 1
ATOM 1441 N N . VAL A 1 201 ? 6.669 2.657 7.424 1.00 97.12 201 VAL A N 1
ATOM 1442 C CA . VAL A 1 201 ? 7.228 1.323 7.173 1.00 97.12 201 VAL A CA 1
ATOM 1443 C C . VAL A 1 201 ? 8.578 1.458 6.492 1.00 97.12 201 VAL A C 1
ATOM 1445 O O . VAL A 1 201 ? 8.701 2.177 5.513 1.00 97.12 201 VAL A O 1
ATOM 1448 N N . THR A 1 202 ? 9.592 0.752 6.992 1.00 97.88 202 THR A N 1
ATOM 1449 C CA . THR A 1 202 ? 10.947 0.834 6.438 1.00 97.88 202 THR A CA 1
ATOM 1450 C C . THR A 1 202 ? 11.042 0.200 5.052 1.00 97.88 202 THR A C 1
ATOM 1452 O O . THR A 1 202 ? 10.324 -0.751 4.733 1.00 97.88 202 THR A O 1
ATOM 1455 N N . ASP A 1 203 ? 12.011 0.655 4.263 1.00 97.44 203 ASP A N 1
ATOM 1456 C CA . ASP A 1 203 ? 12.284 0.144 2.916 1.00 97.44 203 ASP A CA 1
ATOM 1457 C C . ASP A 1 203 ? 12.482 -1.382 2.904 1.00 97.44 203 ASP A C 1
ATOM 1459 O O . ASP A 1 203 ? 11.916 -2.082 2.065 1.00 97.44 203 ASP A O 1
ATOM 1463 N N . ALA A 1 204 ? 13.202 -1.918 3.897 1.00 97.19 204 ALA A N 1
ATOM 1464 C CA . ALA A 1 204 ? 13.422 -3.356 4.048 1.00 97.19 204 ALA A CA 1
ATOM 1465 C C . ALA A 1 204 ? 12.117 -4.134 4.292 1.00 97.19 204 ALA A C 1
ATOM 1467 O O . ALA A 1 204 ? 11.937 -5.234 3.765 1.00 97.19 204 ALA A O 1
ATOM 1468 N N . MET A 1 205 ? 11.188 -3.572 5.072 1.00 97.06 205 MET A N 1
ATOM 1469 C CA . MET A 1 205 ? 9.878 -4.184 5.296 1.00 97.06 205 MET A CA 1
ATOM 1470 C C . MET A 1 205 ? 9.008 -4.121 4.038 1.00 97.06 205 MET A C 1
ATOM 1472 O O . MET A 1 205 ? 8.365 -5.118 3.712 1.00 97.06 205 MET A O 1
ATOM 1476 N N . LEU A 1 206 ? 9.013 -2.998 3.310 1.00 97.62 206 LEU A N 1
ATOM 1477 C CA . LEU A 1 206 ? 8.295 -2.874 2.038 1.00 97.62 206 LEU A CA 1
ATOM 1478 C C . LEU A 1 206 ? 8.820 -3.864 0.997 1.00 97.62 206 LEU A C 1
ATOM 1480 O O . LEU A 1 206 ? 8.030 -4.515 0.316 1.00 97.62 206 LEU A O 1
ATOM 1484 N N . GLU A 1 207 ? 10.138 -4.033 0.890 1.00 96.38 207 GLU A N 1
ATOM 1485 C CA . GLU A 1 207 ? 10.726 -5.007 -0.028 1.00 96.38 207 GLU A CA 1
ATOM 1486 C C . GLU A 1 207 ? 10.391 -6.449 0.377 1.00 96.38 207 GLU A C 1
ATOM 1488 O O . GLU A 1 207 ? 10.049 -7.269 -0.480 1.00 96.38 207 GLU A O 1
ATOM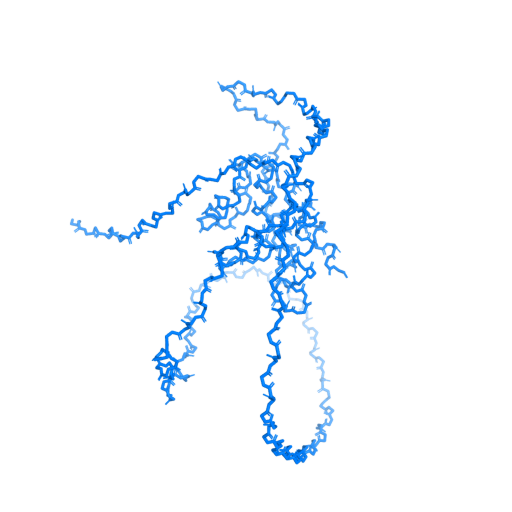 1493 N N . ALA A 1 208 ? 10.417 -6.760 1.677 1.00 97.06 208 ALA A N 1
ATOM 1494 C CA . ALA A 1 208 ? 9.999 -8.063 2.185 1.00 97.06 208 ALA A CA 1
ATOM 1495 C C . ALA A 1 208 ? 8.523 -8.355 1.862 1.00 97.06 208 ALA A C 1
ATOM 1497 O O . ALA A 1 208 ? 8.204 -9.452 1.403 1.00 97.06 208 ALA A O 1
ATOM 1498 N N . GLN A 1 209 ? 7.631 -7.374 2.034 1.00 97.25 209 GLN A N 1
ATOM 1499 C CA . GLN A 1 209 ? 6.220 -7.493 1.654 1.00 97.25 209 GLN A CA 1
ATOM 1500 C C . GLN A 1 209 ? 6.055 -7.673 0.140 1.00 97.25 209 GLN A C 1
ATOM 1502 O O . GLN A 1 209 ? 5.331 -8.568 -0.287 1.00 97.25 209 GLN A O 1
ATOM 1507 N N . ALA A 1 210 ? 6.762 -6.888 -0.676 1.00 96.69 210 ALA A N 1
ATOM 1508 C CA . ALA A 1 210 ? 6.715 -7.001 -2.133 1.00 96.69 210 ALA A CA 1
ATOM 1509 C C . ALA A 1 210 ? 7.182 -8.384 -2.620 1.00 96.69 210 ALA A C 1
ATOM 1511 O O . ALA A 1 210 ? 6.636 -8.935 -3.572 1.00 96.69 210 ALA A O 1
ATOM 1512 N N . ARG A 1 211 ? 8.180 -8.968 -1.942 1.00 97.00 211 ARG A N 1
ATOM 1513 C CA . ARG A 1 211 ? 8.672 -10.323 -2.217 1.00 97.00 211 ARG A CA 1
ATOM 1514 C C . ARG A 1 211 ? 7.682 -11.401 -1.775 1.00 97.00 211 ARG A C 1
ATOM 1516 O O . ARG A 1 211 ? 7.527 -12.392 -2.479 1.00 97.00 211 ARG A O 1
ATOM 1523 N N . ALA A 1 212 ? 7.026 -11.216 -0.629 1.00 95.88 212 ALA A N 1
ATOM 1524 C CA . ALA A 1 212 ? 6.016 -12.143 -0.120 1.00 95.88 212 ALA A CA 1
ATOM 1525 C C . ALA A 1 212 ? 4.724 -12.124 -0.957 1.00 95.88 212 ALA A C 1
ATOM 1527 O O . ALA A 1 212 ? 4.058 -13.150 -1.078 1.00 95.88 212 ALA A O 1
ATOM 1528 N N . TYR A 1 213 ? 4.396 -10.980 -1.562 1.00 96.44 213 TYR A N 1
ATOM 1529 C CA . TYR A 1 213 ? 3.185 -10.779 -2.354 1.00 96.44 213 TYR A CA 1
ATOM 1530 C C . TYR A 1 213 ? 3.514 -10.209 -3.745 1.00 96.44 213 TYR A C 1
ATOM 1532 O O . TYR A 1 213 ? 3.203 -9.052 -4.028 1.00 96.44 213 TYR A O 1
ATOM 1540 N N . PRO A 1 214 ? 4.102 -11.010 -4.656 1.00 96.31 214 PRO A N 1
ATOM 1541 C CA . PRO A 1 214 ? 4.591 -10.523 -5.950 1.00 96.31 214 PRO A CA 1
ATOM 1542 C C . PRO A 1 214 ? 3.484 -10.056 -6.909 1.00 96.31 214 PRO A C 1
ATOM 1544 O O . PRO A 1 214 ? 3.764 -9.348 -7.872 1.00 96.31 214 PRO A O 1
ATOM 1547 N N . ALA A 1 215 ? 2.229 -10.452 -6.668 1.00 95.88 215 ALA A N 1
ATOM 1548 C CA . ALA A 1 215 ? 1.077 -9.981 -7.436 1.00 95.88 215 ALA A CA 1
ATOM 1549 C C . ALA A 1 215 ? 0.669 -8.541 -7.078 1.00 95.88 215 ALA A C 1
ATOM 1551 O O . ALA A 1 215 ? -0.011 -7.884 -7.867 1.00 95.88 215 ALA A O 1
ATOM 1552 N N . LEU A 1 216 ? 1.075 -8.060 -5.899 1.00 95.31 216 LEU A N 1
ATOM 1553 C CA . LEU A 1 216 ? 0.704 -6.750 -5.382 1.00 95.31 216 LEU A CA 1
ATOM 1554 C C . LEU A 1 216 ? 1.693 -5.683 -5.843 1.00 95.31 216 LEU A C 1
ATOM 1556 O O . LEU A 1 216 ? 2.893 -5.921 -6.001 1.00 95.31 216 LEU A O 1
ATOM 1560 N N . ARG A 1 217 ? 1.173 -4.481 -6.079 1.00 96.94 217 ARG A N 1
ATOM 1561 C CA . ARG A 1 217 ? 1.938 -3.335 -6.575 1.00 96.94 217 ARG A CA 1
ATOM 1562 C C . ARG A 1 217 ? 2.148 -2.300 -5.464 1.00 96.94 217 ARG A C 1
ATOM 1564 O O . ARG A 1 217 ? 1.634 -2.439 -4.358 1.00 96.94 217 ARG A O 1
ATOM 1571 N N . GLY A 1 218 ? 2.915 -1.242 -5.738 1.00 97.38 218 GLY A N 1
ATOM 1572 C CA . GLY A 1 218 ? 3.250 -0.223 -4.731 1.00 97.38 218 GLY A CA 1
ATOM 1573 C C . GLY A 1 218 ? 2.034 0.440 -4.065 1.00 97.38 218 GLY A C 1
ATOM 1574 O O . GLY A 1 218 ? 2.049 0.682 -2.864 1.00 97.38 218 GLY A O 1
ATOM 1575 N N . GLY A 1 219 ? 0.957 0.682 -4.812 1.00 97.88 219 GLY A N 1
ATOM 1576 C CA . GLY A 1 219 ? -0.308 1.201 -4.291 1.00 97.88 219 GLY A CA 1
ATOM 1577 C C . GLY A 1 219 ? -1.014 0.227 -3.342 1.00 97.88 219 GLY A C 1
ATOM 1578 O O . GLY A 1 219 ? -1.595 0.658 -2.352 1.00 97.88 219 GLY A O 1
ATOM 1579 N N . ASP A 1 220 ? -0.899 -1.078 -3.584 1.00 98.12 220 ASP A N 1
ATOM 1580 C CA . ASP A 1 220 ? -1.472 -2.109 -2.711 1.00 98.12 220 ASP A CA 1
ATOM 1581 C C . ASP A 1 220 ? -0.714 -2.186 -1.381 1.00 98.12 220 ASP A C 1
ATOM 1583 O O . ASP A 1 220 ? -1.311 -2.242 -0.305 1.00 98.12 220 ASP A O 1
ATOM 1587 N N . LEU A 1 221 ? 0.619 -2.103 -1.448 1.00 98.00 221 LEU A N 1
ATOM 1588 C CA . LEU A 1 221 ? 1.472 -2.014 -0.263 1.00 98.00 221 LEU A CA 1
ATOM 1589 C C . LEU A 1 221 ? 1.185 -0.735 0.533 1.00 98.00 221 LEU A C 1
ATOM 1591 O O . LEU A 1 221 ? 1.108 -0.783 1.760 1.00 98.00 221 LEU A O 1
ATOM 1595 N N . LEU A 1 222 ? 0.976 0.397 -0.143 1.00 98.44 222 LEU A N 1
ATOM 1596 C CA . LEU A 1 222 ? 0.577 1.645 0.503 1.00 98.44 222 LEU A CA 1
ATOM 1597 C C . LEU A 1 222 ? -0.733 1.470 1.286 1.00 98.44 222 LEU A C 1
ATOM 1599 O O . LEU A 1 222 ? -0.763 1.733 2.487 1.00 98.44 222 LEU A O 1
ATOM 1603 N N . MET A 1 223 ? -1.799 0.997 0.635 1.00 98.44 223 MET A N 1
ATOM 1604 C CA . MET A 1 223 ? -3.113 0.850 1.273 1.00 98.44 223 MET A CA 1
ATOM 1605 C C . MET A 1 223 ? -3.089 -0.138 2.432 1.00 98.44 223 MET A C 1
ATOM 1607 O O . MET A 1 223 ? -3.621 0.165 3.501 1.00 98.44 223 MET A O 1
ATOM 1611 N N . ALA A 1 224 ? -2.426 -1.282 2.265 1.00 98.31 224 ALA A N 1
ATOM 1612 C CA . ALA A 1 224 ? -2.318 -2.259 3.336 1.00 98.31 224 ALA A CA 1
ATOM 1613 C C . ALA A 1 224 ? -1.633 -1.690 4.578 1.00 98.31 224 ALA A C 1
ATOM 1615 O O . ALA A 1 224 ? -2.122 -1.899 5.685 1.00 98.31 224 ALA A O 1
ATOM 1616 N N . ASN A 1 225 ? -0.530 -0.955 4.408 1.00 98.38 225 ASN A N 1
ATOM 1617 C CA . ASN A 1 225 ? 0.212 -0.392 5.532 1.00 98.38 225 ASN A CA 1
ATOM 1618 C C . ASN A 1 225 ? -0.520 0.799 6.180 1.00 98.38 225 ASN A C 1
ATOM 1620 O O . ASN A 1 225 ? -0.497 0.919 7.403 1.00 98.38 225 ASN A O 1
ATOM 1624 N N . VAL A 1 226 ? -1.241 1.624 5.408 1.00 98.25 226 VAL A N 1
ATOM 1625 C CA . VAL A 1 226 ? -2.124 2.671 5.966 1.00 98.25 226 VAL A CA 1
ATOM 1626 C C . VAL A 1 226 ? -3.236 2.047 6.813 1.00 98.25 226 VAL A C 1
ATOM 1628 O O . VAL A 1 226 ? -3.460 2.473 7.947 1.00 98.25 226 VAL A O 1
ATOM 1631 N N . ILE A 1 227 ? -3.917 1.020 6.292 1.00 97.94 227 ILE A N 1
ATOM 1632 C CA . ILE A 1 227 ? -4.984 0.321 7.020 1.00 97.94 227 ILE A CA 1
ATOM 1633 C C . ILE A 1 227 ? -4.420 -0.351 8.274 1.00 97.94 227 ILE A C 1
ATOM 1635 O O . ILE A 1 227 ? -4.986 -0.194 9.351 1.00 97.94 227 ILE A O 1
ATOM 1639 N N . ALA A 1 228 ? -3.293 -1.052 8.149 1.00 97.81 228 ALA A N 1
ATOM 1640 C CA . ALA A 1 228 ? -2.602 -1.719 9.248 1.00 97.81 228 ALA A CA 1
ATOM 1641 C C . ALA A 1 228 ? -2.252 -0.752 10.385 1.00 97.81 228 ALA A C 1
ATOM 1643 O O . ALA A 1 228 ? -2.581 -1.018 11.541 1.00 97.81 228 ALA A O 1
ATOM 1644 N N . ALA A 1 229 ? -1.656 0.398 10.054 1.00 97.00 229 ALA A N 1
ATOM 1645 C CA . ALA A 1 229 ? -1.291 1.418 11.031 1.00 97.00 229 ALA A CA 1
ATOM 1646 C C . ALA A 1 229 ? -2.519 2.001 11.749 1.00 97.00 229 ALA A C 1
ATOM 1648 O O . ALA A 1 229 ? -2.495 2.197 12.961 1.00 97.00 229 ALA A O 1
ATOM 1649 N N . ARG A 1 230 ? -3.616 2.254 11.022 1.00 97.25 230 ARG A N 1
ATOM 1650 C CA . ARG A 1 230 ? -4.844 2.833 11.593 1.00 97.25 230 ARG A CA 1
ATOM 1651 C C . ARG A 1 230 ? -5.655 1.841 12.420 1.00 97.25 230 ARG A C 1
ATOM 1653 O O . ARG A 1 230 ? -6.223 2.228 13.434 1.00 97.25 230 ARG A O 1
ATOM 1660 N N . ALA A 1 231 ? -5.699 0.585 11.991 1.00 96.62 231 ALA A N 1
ATOM 1661 C CA . ALA A 1 231 ? -6.436 -0.482 12.657 1.00 96.62 231 ALA A CA 1
ATOM 1662 C C . ALA A 1 231 ? -5.625 -1.187 13.755 1.00 96.62 231 ALA A C 1
ATOM 1664 O O . ALA A 1 231 ? -6.151 -2.083 14.411 1.00 96.62 231 ALA A O 1
ATOM 1665 N N . ASN A 1 232 ? -4.351 -0.816 13.939 1.00 96.25 232 ASN A N 1
ATOM 1666 C CA . ASN A 1 232 ? -3.402 -1.501 14.816 1.00 96.25 232 ASN A CA 1
ATOM 1667 C C . ASN A 1 232 ? -3.323 -3.017 14.531 1.00 96.25 232 ASN A C 1
ATOM 1669 O O . ASN A 1 232 ? -3.379 -3.848 15.436 1.00 96.25 232 ASN A O 1
ATOM 1673 N N . GLN A 1 233 ? -3.234 -3.373 13.248 1.00 96.31 233 GLN A N 1
ATOM 1674 C CA . GLN A 1 233 ? -3.173 -4.755 12.763 1.00 96.31 233 GLN A CA 1
ATOM 1675 C C . GLN A 1 233 ? -1.906 -4.996 11.938 1.00 96.31 233 GLN A C 1
ATOM 1677 O O . GLN A 1 233 ? -1.360 -4.057 11.359 1.00 96.31 233 GLN A O 1
ATOM 1682 N N . PRO A 1 234 ? -1.422 -6.244 11.827 1.00 97.25 234 PRO A N 1
ATOM 1683 C CA . PRO A 1 234 ? -0.284 -6.549 10.973 1.00 97.25 234 PRO A CA 1
ATOM 1684 C C . PRO A 1 234 ? -0.648 -6.391 9.489 1.00 97.25 234 PRO A C 1
ATOM 1686 O O . PRO A 1 234 ? -1.624 -6.961 9.002 1.00 97.25 234 PRO A O 1
ATOM 1689 N N . ALA A 1 235 ? 0.194 -5.688 8.725 1.00 97.06 235 ALA A N 1
ATOM 1690 C CA . ALA A 1 235 ? -0.018 -5.474 7.289 1.00 97.06 235 ALA A CA 1
ATOM 1691 C C . ALA A 1 235 ? -0.148 -6.779 6.486 1.00 97.06 235 ALA A C 1
ATOM 1693 O O . ALA A 1 235 ? -0.902 -6.827 5.521 1.00 97.06 235 ALA A O 1
ATOM 1694 N N . ALA A 1 236 ? 0.519 -7.856 6.912 1.00 96.06 236 ALA A N 1
ATOM 1695 C CA . ALA A 1 236 ? 0.384 -9.172 6.288 1.00 96.06 236 ALA A CA 1
ATOM 1696 C C . ALA A 1 236 ? -1.064 -9.695 6.310 1.00 96.06 236 ALA A C 1
ATOM 1698 O O . ALA A 1 236 ? -1.514 -10.277 5.328 1.00 96.06 236 ALA A O 1
ATOM 1699 N N . GLU A 1 237 ? -1.813 -9.450 7.387 1.00 97.12 237 GLU A N 1
ATOM 1700 C CA . GLU A 1 237 ? -3.217 -9.859 7.489 1.00 97.12 237 GLU A CA 1
ATOM 1701 C C . GLU A 1 237 ? -4.111 -9.022 6.566 1.00 97.12 237 GLU A C 1
ATOM 1703 O O . GLU A 1 237 ? -5.014 -9.550 5.915 1.00 97.12 237 GLU A O 1
ATOM 1708 N N . VAL A 1 238 ? -3.823 -7.723 6.455 1.00 97.62 238 VAL A N 1
ATOM 1709 C CA . VAL A 1 238 ? -4.530 -6.828 5.531 1.00 97.62 238 VAL A CA 1
ATOM 1710 C C . VAL A 1 238 ? -4.282 -7.244 4.076 1.00 97.62 238 VAL A C 1
ATOM 1712 O O . VAL A 1 238 ? -5.234 -7.358 3.307 1.00 97.62 238 VAL A O 1
ATOM 1715 N N . LEU A 1 239 ? -3.029 -7.538 3.711 1.00 96.81 239 LEU A N 1
ATOM 1716 C CA . LEU A 1 239 ? -2.648 -8.017 2.375 1.00 96.81 239 LEU A CA 1
ATOM 1717 C C . LEU A 1 239 ? -3.311 -9.364 2.053 1.00 96.81 239 LEU A C 1
ATOM 1719 O O . LEU A 1 239 ? -3.855 -9.540 0.965 1.00 96.81 239 LEU A O 1
ATOM 1723 N N . ALA A 1 240 ? -3.333 -10.299 3.008 1.00 95.19 240 ALA A N 1
ATOM 1724 C CA . ALA A 1 240 ? -3.997 -11.590 2.841 1.00 95.19 240 ALA A CA 1
ATOM 1725 C C . ALA A 1 240 ? -5.522 -11.455 2.684 1.00 95.19 240 ALA A C 1
ATOM 1727 O O . ALA A 1 240 ? -6.133 -12.208 1.925 1.00 95.19 240 ALA A O 1
ATOM 1728 N N . ALA A 1 241 ? -6.149 -10.498 3.376 1.00 95.44 241 ALA A N 1
ATOM 1729 C CA . ALA A 1 241 ? -7.563 -10.187 3.186 1.00 95.44 241 ALA A CA 1
ATOM 1730 C C . ALA A 1 241 ? -7.823 -9.567 1.804 1.00 95.44 241 ALA A C 1
ATOM 1732 O O . ALA A 1 241 ? -8.766 -9.971 1.127 1.00 95.44 241 ALA A O 1
ATOM 1733 N N . HIS A 1 242 ? -6.959 -8.655 1.354 1.00 96.25 242 HIS A N 1
ATOM 1734 C CA . HIS A 1 242 ? -7.066 -8.036 0.033 1.00 96.25 242 HIS A CA 1
ATOM 1735 C C . HIS A 1 242 ? -6.869 -9.036 -1.118 1.00 96.25 242 HIS A C 1
ATOM 1737 O O . HIS A 1 242 ? -7.525 -8.949 -2.150 1.00 96.25 242 HIS A O 1
ATOM 1743 N N . ALA A 1 243 ? -6.027 -10.054 -0.929 1.00 94.50 243 ALA A N 1
ATOM 1744 C CA . ALA A 1 243 ? -5.893 -11.138 -1.899 1.00 94.50 243 ALA A CA 1
ATOM 1745 C C . ALA A 1 243 ? -7.204 -11.930 -2.106 1.00 94.50 243 ALA A C 1
ATOM 1747 O O . ALA A 1 243 ? -7.374 -12.561 -3.147 1.00 94.50 243 ALA A O 1
ATOM 1748 N N . LYS A 1 244 ? -8.125 -11.906 -1.129 1.00 94.69 244 LYS A N 1
ATOM 1749 C CA . LYS A 1 244 ? -9.455 -12.533 -1.221 1.00 94.69 244 LYS A CA 1
ATOM 1750 C C . LYS A 1 244 ? -10.511 -11.577 -1.778 1.00 94.69 244 LYS A C 1
ATOM 1752 O O . LYS A 1 244 ? -11.372 -12.016 -2.533 1.00 94.69 244 LYS A O 1
ATOM 1757 N N . ASP A 1 245 ? -10.446 -10.301 -1.399 1.00 94.88 245 ASP A N 1
ATOM 1758 C CA . ASP A 1 245 ? -11.291 -9.232 -1.938 1.00 94.88 245 ASP A CA 1
ATOM 1759 C C . ASP A 1 245 ? -10.417 -8.056 -2.413 1.00 94.88 245 ASP A C 1
ATOM 1761 O O . ASP A 1 245 ? -9.902 -7.298 -1.581 1.00 94.88 245 ASP A O 1
ATOM 1765 N N . PRO A 1 246 ? -10.278 -7.854 -3.738 1.00 94.31 246 PRO A N 1
ATOM 1766 C CA . PRO A 1 246 ? -9.430 -6.809 -4.302 1.00 94.31 246 PRO A CA 1
ATOM 1767 C C . PRO A 1 246 ? -9.975 -5.389 -4.068 1.00 94.31 246 PRO A C 1
ATOM 1769 O O . PRO A 1 246 ? -9.406 -4.415 -4.556 1.00 94.31 246 PRO A O 1
ATOM 1772 N N . ARG A 1 247 ? -11.081 -5.217 -3.336 1.00 95.44 247 ARG A N 1
ATOM 1773 C CA . ARG A 1 247 ? -11.611 -3.899 -2.984 1.00 95.44 247 ARG A CA 1
ATOM 1774 C C . ARG A 1 247 ? -11.005 -3.401 -1.676 1.00 95.44 247 ARG A C 1
ATOM 1776 O O . ARG A 1 247 ? -11.395 -3.808 -0.581 1.00 95.44 247 ARG A O 1
ATOM 1783 N N . TRP A 1 248 ? -10.105 -2.422 -1.783 1.00 95.44 248 TRP A N 1
ATOM 1784 C CA . TRP A 1 248 ? -9.519 -1.721 -0.629 1.00 95.44 248 TRP A CA 1
ATOM 1785 C C . TRP A 1 248 ? -10.561 -1.110 0.304 1.00 95.44 248 TRP A C 1
ATOM 1787 O O . TRP A 1 248 ? -10.374 -1.065 1.518 1.00 95.44 248 TRP A O 1
ATOM 1797 N N . LEU A 1 249 ? -11.689 -0.699 -0.263 1.00 93.88 249 LEU A N 1
ATOM 1798 C CA . LEU A 1 249 ? -12.809 -0.152 0.473 1.00 93.88 249 LEU A CA 1
ATOM 1799 C C . LEU A 1 249 ? -13.430 -1.161 1.447 1.00 93.88 249 LEU A C 1
ATOM 1801 O O . LEU A 1 249 ? -13.653 -0.819 2.607 1.00 93.88 249 LEU A O 1
ATOM 1805 N N . THR A 1 250 ? -13.658 -2.402 1.006 1.00 93.06 250 THR A N 1
ATOM 1806 C CA . THR A 1 250 ? -14.155 -3.473 1.879 1.00 93.06 250 THR A CA 1
ATOM 1807 C C . THR A 1 250 ? -13.138 -3.771 2.978 1.00 93.06 250 THR A C 1
ATOM 1809 O O . THR A 1 250 ? -13.493 -3.864 4.153 1.00 93.06 250 THR A O 1
ATOM 1812 N N . ALA A 1 251 ? -11.856 -3.868 2.609 1.00 94.56 251 ALA A N 1
ATOM 1813 C CA . ALA A 1 251 ? -10.777 -4.182 3.541 1.00 94.56 251 ALA A CA 1
ATOM 1814 C C . ALA A 1 251 ? -10.584 -3.104 4.624 1.00 94.56 251 ALA A C 1
ATOM 1816 O O . ALA A 1 251 ? -10.329 -3.454 5.781 1.00 94.56 251 ALA A O 1
ATOM 1817 N N . GLY A 1 252 ? -10.717 -1.824 4.257 1.00 94.69 252 GLY A N 1
ATOM 1818 C CA . GLY A 1 252 ? -10.655 -0.685 5.172 1.00 94.69 252 GLY A CA 1
ATOM 1819 C C . GLY A 1 252 ? -11.891 -0.587 6.065 1.00 94.69 252 GLY A C 1
ATOM 1820 O O . GLY A 1 252 ? -11.752 -0.495 7.284 1.00 94.69 252 GLY A O 1
ATOM 1821 N N . ALA A 1 253 ? -13.093 -0.709 5.489 1.00 93.94 253 ALA A N 1
ATOM 1822 C CA . ALA A 1 253 ? -14.350 -0.664 6.237 1.00 93.94 253 ALA A CA 1
ATOM 1823 C C . ALA A 1 253 ? -14.438 -1.773 7.297 1.00 93.94 253 ALA A C 1
ATOM 1825 O O . ALA A 1 253 ? -14.794 -1.497 8.441 1.00 93.94 253 ALA A O 1
ATOM 1826 N N . ALA A 1 254 ? -14.018 -2.999 6.959 1.00 94.06 254 ALA A N 1
ATOM 1827 C CA . ALA A 1 254 ? -13.951 -4.126 7.894 1.00 94.06 254 ALA A CA 1
ATOM 1828 C C . ALA A 1 254 ? -13.030 -3.875 9.106 1.00 94.06 254 ALA A C 1
ATOM 1830 O O . ALA A 1 254 ? -13.107 -4.592 10.099 1.00 94.06 254 ALA A O 1
ATOM 1831 N N . ARG A 1 255 ? -12.156 -2.866 9.025 1.00 95.94 255 ARG A N 1
ATOM 1832 C CA . ARG A 1 255 ? -11.165 -2.501 10.045 1.00 95.94 255 ARG A CA 1
ATOM 1833 C C . ARG A 1 255 ? -11.374 -1.096 10.613 1.00 95.94 255 ARG A C 1
ATOM 1835 O O . ARG A 1 255 ? -10.497 -0.572 11.290 1.00 95.94 255 ARG A O 1
ATOM 1842 N N . GLY A 1 256 ? -12.518 -0.471 10.324 1.00 95.25 256 GLY A N 1
ATOM 1843 C CA . GLY A 1 256 ? -12.852 0.866 10.819 1.00 95.25 256 GLY A CA 1
ATOM 1844 C C . GLY A 1 256 ? -12.047 2.006 10.185 1.00 95.25 256 GLY A C 1
ATOM 1845 O O . GLY A 1 256 ? -12.007 3.102 10.738 1.00 95.25 256 GLY A O 1
ATOM 1846 N N . VAL A 1 257 ? -11.411 1.782 9.031 1.00 95.75 257 VAL A N 1
ATOM 1847 C CA . VAL A 1 257 ? -10.668 2.815 8.296 1.00 95.75 257 VAL A CA 1
ATOM 1848 C C . VAL A 1 257 ? -11.571 3.412 7.220 1.00 95.75 257 VAL A C 1
ATOM 1850 O O . VAL A 1 257 ? -12.071 2.696 6.351 1.00 95.75 257 VAL A O 1
ATOM 1853 N N . SER A 1 258 ? -11.801 4.726 7.279 1.00 95.06 258 SER A N 1
ATOM 1854 C CA . SER A 1 258 ? -12.692 5.412 6.340 1.00 95.06 258 SER A CA 1
ATOM 1855 C C . SER A 1 258 ? -12.067 5.563 4.950 1.00 95.06 258 SER A C 1
ATOM 1857 O O . SER A 1 258 ? -10.849 5.670 4.797 1.00 95.06 258 SER A O 1
ATOM 1859 N N . MET A 1 259 ? -12.921 5.636 3.924 1.00 94.75 259 MET A N 1
ATOM 1860 C CA . MET A 1 259 ? -12.501 5.879 2.538 1.00 94.75 259 MET A CA 1
ATOM 1861 C C . MET A 1 259 ? -11.716 7.188 2.384 1.00 94.75 259 MET A C 1
ATOM 1863 O O . MET A 1 259 ? -10.768 7.253 1.610 1.00 94.75 259 MET A O 1
ATOM 1867 N N . GLU A 1 260 ? -12.093 8.221 3.135 1.00 95.12 260 GLU A N 1
ATOM 1868 C CA . GLU A 1 260 ? -11.425 9.525 3.127 1.00 95.12 260 GLU A CA 1
ATOM 1869 C C . GLU A 1 260 ? -9.954 9.413 3.545 1.00 95.12 260 GLU A C 1
ATOM 1871 O O . GLU A 1 260 ? -9.080 9.923 2.851 1.00 95.12 260 GLU A O 1
ATOM 1876 N N . VAL A 1 261 ? -9.661 8.640 4.597 1.00 96.50 261 VAL A N 1
ATOM 1877 C CA . VAL A 1 261 ? -8.282 8.408 5.056 1.00 96.50 261 VAL A CA 1
ATOM 1878 C C . VAL A 1 261 ? -7.447 7.701 3.985 1.00 96.50 261 VAL A C 1
ATOM 1880 O O . VAL A 1 261 ? -6.288 8.063 3.776 1.00 96.50 261 VAL A O 1
ATOM 1883 N N . LEU A 1 262 ? -8.026 6.717 3.288 1.00 97.44 262 LEU A N 1
ATOM 1884 C CA . LEU A 1 262 ? -7.345 5.999 2.203 1.00 97.44 262 LEU A CA 1
ATOM 1885 C C . LEU A 1 262 ? -7.084 6.911 0.999 1.00 97.44 262 LEU A C 1
ATOM 1887 O O . LEU A 1 262 ? -5.975 6.934 0.465 1.00 97.44 262 LEU A O 1
ATOM 1891 N N . MET A 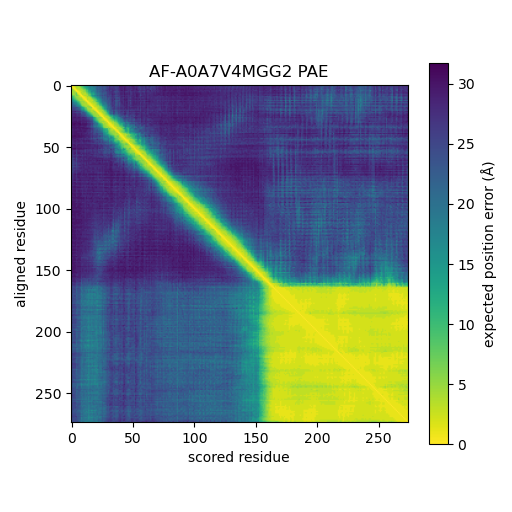1 263 ? -8.091 7.693 0.609 1.00 97.50 263 MET A N 1
ATOM 1892 C CA . MET A 1 263 ? -8.006 8.682 -0.464 1.00 97.50 263 MET A CA 1
ATOM 1893 C C . MET A 1 263 ? -6.928 9.730 -0.198 1.00 97.50 263 MET A C 1
ATOM 1895 O O . MET A 1 263 ? -6.119 10.026 -1.078 1.00 97.50 263 MET A O 1
ATOM 1899 N N . ASP A 1 264 ? -6.897 10.274 1.013 1.00 97.81 264 ASP A N 1
ATOM 1900 C CA . ASP A 1 264 ? -5.933 11.295 1.402 1.00 97.81 264 ASP A CA 1
ATOM 1901 C C . ASP A 1 264 ? -4.504 10.759 1.418 1.00 97.81 264 ASP A C 1
ATOM 1903 O O . ASP A 1 264 ? -3.595 11.428 0.922 1.00 97.81 264 ASP A O 1
ATOM 1907 N N . ALA A 1 265 ? -4.298 9.538 1.921 1.00 98.19 265 ALA A N 1
ATOM 1908 C CA . ALA A 1 265 ? -2.995 8.886 1.859 1.00 98.19 265 ALA A CA 1
ATOM 1909 C C . ALA A 1 265 ? -2.547 8.674 0.404 1.00 98.19 265 ALA A C 1
ATOM 1911 O O . ALA A 1 265 ? -1.441 9.065 0.033 1.00 98.19 265 ALA A O 1
ATOM 1912 N N . ALA A 1 266 ? -3.428 8.146 -0.456 1.00 98.19 266 ALA A N 1
ATOM 1913 C CA . ALA A 1 266 ? -3.125 7.934 -1.871 1.00 98.19 266 ALA A CA 1
ATOM 1914 C C . ALA A 1 266 ? -2.762 9.244 -2.596 1.00 98.19 266 ALA A C 1
ATOM 1916 O O . ALA A 1 266 ? -1.792 9.274 -3.355 1.00 98.19 266 ALA A O 1
ATOM 1917 N N . ARG A 1 267 ? -3.485 10.340 -2.322 1.00 98.31 267 ARG A N 1
ATOM 1918 C CA . ARG A 1 267 ? -3.212 11.676 -2.881 1.00 98.31 267 ARG A CA 1
ATOM 1919 C C . ARG A 1 267 ? -1.898 12.271 -2.386 1.00 98.31 267 ARG A C 1
ATOM 1921 O O . ARG A 1 267 ? -1.150 12.823 -3.188 1.00 98.31 267 ARG A O 1
ATOM 1928 N N . ARG A 1 268 ? -1.589 12.168 -1.088 1.00 98.38 268 ARG A N 1
ATOM 1929 C CA . ARG A 1 268 ? -0.309 12.653 -0.541 1.00 98.38 268 ARG A CA 1
ATOM 1930 C C . ARG A 1 268 ? 0.868 11.900 -1.145 1.00 98.38 268 ARG A C 1
ATOM 1932 O O . ARG A 1 268 ? 1.837 12.525 -1.575 1.00 98.38 268 ARG A O 1
ATOM 1939 N N . THR A 1 269 ? 0.777 10.573 -1.232 1.00 98.25 269 THR A N 1
ATOM 1940 C CA . THR A 1 269 ? 1.826 9.764 -1.858 1.00 98.25 269 THR A CA 1
ATOM 1941 C C . THR A 1 269 ? 1.954 10.088 -3.344 1.00 98.25 269 THR A C 1
ATOM 1943 O O . THR A 1 269 ? 3.068 10.299 -3.815 1.00 98.25 269 THR A O 1
ATOM 1946 N N . SER A 1 270 ? 0.849 10.199 -4.090 1.00 98.00 270 SER A N 1
ATOM 1947 C CA . SER A 1 270 ? 0.910 10.522 -5.520 1.00 98.00 270 SER A CA 1
ATOM 1948 C C . SER A 1 270 ? 1.445 11.933 -5.786 1.00 98.00 270 SER A C 1
ATOM 1950 O O . SER A 1 270 ? 2.191 12.121 -6.747 1.00 98.00 270 SER A O 1
ATOM 1952 N N . ALA A 1 271 ? 1.146 12.906 -4.921 1.00 97.88 271 ALA A N 1
ATOM 1953 C CA . ALA A 1 271 ? 1.703 14.254 -4.990 1.00 97.88 271 ALA A CA 1
ATOM 1954 C C . ALA A 1 271 ? 3.226 14.267 -4.786 1.00 97.88 271 ALA A C 1
ATOM 1956 O O . ALA A 1 271 ? 3.920 14.945 -5.535 1.00 97.88 271 ALA A O 1
ATOM 1957 N N . ARG A 1 272 ? 3.759 13.470 -3.847 1.00 97.88 272 ARG A N 1
ATOM 1958 C CA . ARG A 1 272 ? 5.214 13.323 -3.622 1.00 97.88 272 ARG A CA 1
ATOM 1959 C C . ARG A 1 272 ? 5.955 12.675 -4.796 1.00 97.88 272 ARG A C 1
ATOM 1961 O O . ARG A 1 272 ? 7.173 12.799 -4.893 1.00 97.88 272 ARG A O 1
ATOM 1968 N N . LEU A 1 273 ? 5.246 11.939 -5.651 1.00 97.31 273 LEU A N 1
ATOM 1969 C CA . LEU A 1 273 ? 5.836 11.268 -6.810 1.00 97.31 273 LEU A CA 1
ATOM 1970 C C . LEU A 1 273 ? 5.934 12.159 -8.042 1.00 97.31 273 LEU A C 1
ATOM 1972 O O . LEU A 1 273 ? 6.770 11.878 -8.903 1.00 97.31 273 LEU A O 1
ATOM 1976 N N . ARG A 1 274 ? 5.151 13.237 -8.103 1.00 94.56 274 ARG A N 1
ATOM 1977 C CA . ARG A 1 274 ? 5.325 14.280 -9.120 1.00 94.56 274 ARG A CA 1
ATOM 1978 C C . ARG A 1 274 ? 6.644 15.026 -8.916 1.00 94.56 274 ARG A C 1
ATOM 1980 O O . ARG A 1 274 ? 7.141 15.553 -9.925 1.00 94.56 274 ARG A O 1
#

Secondary structure (DSSP, 8-state):
------------------PPP------------TT--------TTSTTS----TT-TT-----PPP------------PPPPPPP------PPP-PPPPPPPPPPPPPPPPP-PPPPPPPPPPPPPPPPPPPPPPPPPP-----------TT-----TT-PPPPHHHHHHHHHHHHHHHHHHHSHHHHHHHHHHHHHHH---HHHHHHHHHH-TT--HHHHHHHHHHHHHHT--HHHHHHHHTT---HHHHHHTTT--HHHHHHHHHHHHHHH-

Mean predicted aligned error: 19.5 Å

pLDDT: mean 73.6, std 20.96, range [37.06, 98.44]

Sequence (274 aa):
MKLLRALLIPALAFTLALLPARADNGQPPAGGPPGLQKKGGVPPGLQKKGGVPPGQAKKQGRELPPADVVVTNPPVTNAPRPAPPVIKRTDAPPRGETPRPAPAPEPSAPPEPVAPPAATPPASPPPAPVPPAIPPTPPRLTNAPATNPAPGRPIIRPGSTAPTAQQERELNRELARVNLFWLSPQNKAKAVAAITAETGVTDAMLEAQARAYPALRGGDLLMANVIAARANQPAAEVLAAHAKDPRWLTAGAARGVSMEVLMDAARRTSARLR